Protein AF-A0A836Q0K9-F1 (afdb_monomer)

Sequence (262 aa):
MNKAIFLFTMKRYFHWVNLAVGTILLLFCSITCGMLQTVDTPLTKEAARSFLFGPLIPIMVSYLVISPQVANSQRRKDGEYLSLIFSRPIERWSYVVTKWLTGSTFVLLVMTLQVALSYGISCIVGAFFSVQPGNVLDGYAIIDGILNTLGFTALVVFISSMPQRYAAIVVLLYAYIIFLLSFTVGTASYLDSLSIEQVSKNMTAIAQLLFSIFCVGFDSYHVVNSSNLPVANVLIYMSNVVLYLTLATLVMSYREFFYAND

Nearest PDB structures (foldseek):
  7osi-assembly1_D  TM=5.675E-01  e=9.340E-03  Stutzerimonas stutzeri ATCC 14405 = CCUG 16156
  7znq-assembly1_y  TM=5.864E-01  e=3.692E-02  Stutzerimonas stutzeri ATCC 14405 = CCUG 16156
  7o17-assembly1_E  TM=5.375E-01  e=2.958E-02  Stutzerimonas stutzeri ATCC 14405 = CCUG 16156

Foldseek 3Di:
DDPVLLVVLVVLCPDPVNVVVLVVVLVVLLLQLLVLQQDPDPVSLVVSLCSLQNQPQLQVQLCSRLAPVVVCPPPPCVCVVVVVPVVDPDQLLNSLVSSLVSSLVVSLVSSVVSVVSSNVSNVVVCVVVVTDGHPSDDPQSNVQNNQQNSQSSLLSSLLNLDDPVVSVVLVVVVVVLVVLVVVLVVPCVPDPDPVVVVVSVVSVVVSVVSCLQRPLGDRVVCQVPDPDRPVVNVCSNVVNSVVSSVSSSVSNVVVVVVVVVD

Mean predicted aligned error: 10.17 Å

Solvent-accessible surface area (backbone atoms only — not comparable to full-atom values): 13895 Å² total; per-residue (Å²): 125,55,67,67,61,50,53,53,54,51,58,56,50,67,34,67,68,54,41,50,54,49,49,53,51,43,50,54,53,17,51,54,33,9,56,29,28,45,43,97,44,74,67,35,40,51,50,28,40,44,61,70,42,33,70,65,51,41,38,54,50,26,41,69,66,61,30,63,64,86,82,41,86,54,93,70,56,63,57,65,56,48,48,64,51,67,75,42,100,62,60,57,60,53,51,50,53,38,52,33,52,54,41,27,55,52,39,50,51,51,47,54,52,32,52,53,48,12,53,52,45,9,49,55,53,11,65,76,70,76,37,76,54,56,88,67,83,46,76,45,50,54,51,19,35,52,48,23,29,52,24,36,21,22,49,42,48,23,43,51,44,42,62,68,74,60,25,51,50,53,51,51,55,49,54,50,47,55,51,51,49,61,50,46,68,66,46,63,80,75,51,94,46,74,70,54,47,53,50,43,52,51,51,47,50,52,43,49,55,55,32,67,76,74,49,39,78,52,61,48,57,62,46,71,70,39,97,58,73,54,58,67,60,56,50,49,42,55,48,49,38,52,48,25,50,50,50,24,27,51,43,46,57,52,52,49,59,55,67,74,75,112

pLDDT: mean 72.61, std 13.96, range [31.36, 92.44]

Secondary structure (DSSP, 8-state):
--HHHHHHHHHHHT-HHHHHHHHHHHHHHHHHHHHHHHS--HHHHHHHHHHHHSSHHHHHHHHHHH-TTTT---TTSHHHHHHHHHTTT--HHHHHHHHHHHHHHHHHHHHHHHHHHHHHHHHHHHHHHT-PPP----HHHHHHHHHHHHHHHHHHHHHHHS-HHHHHHHHHHHHHHHHHHHHHHHHHTS---HHHHHHHHHHHHHHHHHHHHH-----HHHHHHSSS--HHHHHHHHHHHHHHHHHHHHHHHHHHHHHT--

Radius of gyration: 20.28 Å; Cα contacts (8 Å, |Δi|>4): 256; chains: 1; bounding box: 59×46×62 Å

Structure (mmCIF, N/CA/C/O backbone):
data_AF-A0A836Q0K9-F1
#
_entry.id   AF-A0A836Q0K9-F1
#
loop_
_atom_site.group_PDB
_atom_site.id
_atom_site.type_symbol
_atom_site.label_atom_id
_atom_site.label_alt_id
_atom_site.label_comp_id
_atom_site.label_asym_id
_atom_site.label_entity_id
_atom_site.label_seq_id
_atom_site.pdbx_PDB_ins_code
_atom_site.Cartn_x
_atom_site.Cartn_y
_atom_site.Cartn_z
_atom_site.occupancy
_atom_site.B_iso_or_equiv
_atom_site.auth_seq_id
_atom_site.auth_comp_id
_atom_site.auth_asym_id
_atom_site.auth_atom_id
_atom_site.pdbx_PDB_model_num
ATOM 1 N N . MET A 1 1 ? -21.795 -2.395 4.137 1.00 59.84 1 MET A N 1
ATOM 2 C CA . MET A 1 1 ? -20.999 -1.156 3.970 1.00 59.84 1 MET A CA 1
ATOM 3 C C . MET A 1 1 ? -21.818 0.038 4.444 1.00 59.84 1 MET A C 1
ATOM 5 O O . MET A 1 1 ? -22.938 0.215 3.973 1.00 59.84 1 MET A O 1
ATOM 9 N N . ASN A 1 2 ? -21.314 0.831 5.392 1.00 66.88 2 ASN A N 1
ATOM 10 C CA . ASN A 1 2 ? -22.056 1.971 5.940 1.00 66.88 2 ASN A CA 1
ATOM 11 C C . ASN A 1 2 ? -21.791 3.246 5.118 1.00 66.88 2 ASN A C 1
ATOM 13 O O . ASN A 1 2 ? -20.672 3.762 5.105 1.00 66.88 2 ASN A O 1
ATOM 17 N N . LYS A 1 3 ? -22.832 3.771 4.456 1.00 70.94 3 LYS A N 1
ATOM 18 C CA . LYS A 1 3 ? -22.738 4.950 3.574 1.00 70.94 3 LYS A CA 1
ATOM 19 C C . LYS A 1 3 ? -22.247 6.209 4.296 1.00 70.94 3 LYS A C 1
ATOM 21 O O . LYS A 1 3 ? -21.515 6.991 3.701 1.00 70.94 3 LYS A O 1
ATOM 26 N N . ALA A 1 4 ? -22.614 6.399 5.564 1.00 65.12 4 ALA A N 1
ATOM 27 C CA . ALA A 1 4 ? -22.219 7.583 6.326 1.00 65.12 4 ALA A CA 1
ATOM 28 C C . ALA A 1 4 ? -20.713 7.585 6.618 1.00 65.12 4 ALA A C 1
ATOM 30 O O . ALA A 1 4 ? -20.052 8.600 6.420 1.00 65.12 4 ALA A O 1
ATOM 31 N N . ILE A 1 5 ? -20.166 6.427 7.007 1.00 65.31 5 ILE A N 1
ATOM 32 C CA . ILE A 1 5 ? -18.723 6.260 7.221 1.00 65.31 5 ILE A CA 1
ATOM 33 C C . ILE A 1 5 ? -17.989 6.491 5.902 1.00 65.31 5 ILE A C 1
ATOM 35 O O . ILE A 1 5 ? -17.037 7.263 5.870 1.00 65.31 5 ILE A O 1
ATOM 39 N N . PHE A 1 6 ? -18.468 5.904 4.804 1.00 66.88 6 PHE A N 1
ATOM 40 C CA . PHE A 1 6 ? -17.868 6.084 3.483 1.00 66.88 6 PHE A CA 1
ATOM 41 C C . PHE A 1 6 ? -17.805 7.564 3.068 1.00 66.88 6 PHE A C 1
ATOM 43 O O . PHE A 1 6 ? -16.725 8.093 2.820 1.00 66.88 6 PHE A O 1
ATOM 50 N N . LEU A 1 7 ? -18.946 8.263 3.067 1.00 69.25 7 LEU A N 1
ATOM 51 C CA . LEU A 1 7 ? -19.033 9.670 2.659 1.00 69.25 7 LEU A CA 1
ATOM 52 C C . LEU A 1 7 ? -18.227 10.597 3.570 1.00 69.25 7 LEU A C 1
ATOM 54 O O . LEU A 1 7 ? -17.591 11.532 3.090 1.00 69.25 7 LEU A O 1
ATOM 58 N N . PHE A 1 8 ? -18.228 10.337 4.878 1.00 68.06 8 PHE A N 1
ATOM 59 C CA . PHE A 1 8 ? -17.440 11.117 5.823 1.00 68.06 8 PHE A CA 1
ATOM 60 C C . PHE A 1 8 ? -15.936 10.932 5.590 1.00 68.06 8 PHE A C 1
ATOM 62 O O . PHE A 1 8 ? -15.180 11.905 5.565 1.00 68.06 8 PHE A O 1
ATOM 69 N N . THR A 1 9 ? -15.514 9.686 5.364 1.00 65.12 9 THR A N 1
ATOM 70 C CA . THR A 1 9 ? -14.117 9.362 5.068 1.00 65.12 9 THR A CA 1
ATOM 71 C C . THR A 1 9 ? -13.696 10.027 3.750 1.00 65.12 9 THR A C 1
ATOM 73 O O . THR A 1 9 ? -12.677 10.709 3.725 1.00 65.12 9 THR A O 1
ATOM 76 N N . MET A 1 10 ? -14.545 9.991 2.715 1.00 68.38 10 MET A N 1
ATOM 77 C CA . MET A 1 10 ? -14.324 10.706 1.449 1.00 68.38 10 MET A CA 1
ATOM 78 C C . MET A 1 10 ? -14.236 12.228 1.623 1.00 68.38 10 MET A C 1
ATOM 80 O O . MET A 1 10 ? -13.298 12.843 1.124 1.00 68.38 10 MET A O 1
ATOM 84 N N . LYS A 1 11 ? -15.150 12.861 2.372 1.00 72.94 11 LYS A N 1
ATOM 85 C CA . LYS A 1 11 ? -15.113 14.315 2.630 1.00 72.94 11 LYS A CA 1
ATOM 86 C C . LYS A 1 11 ? -13.782 14.751 3.247 1.00 72.94 11 LYS A C 1
ATOM 88 O O . LYS A 1 11 ? -13.269 15.818 2.922 1.00 72.94 11 LYS A O 1
ATOM 93 N N . ARG A 1 12 ? -13.210 13.920 4.119 1.00 66.31 12 ARG A N 1
ATOM 94 C CA . ARG A 1 12 ? -11.901 14.167 4.729 1.00 66.31 12 ARG A CA 1
ATOM 95 C C . ARG A 1 12 ? -10.754 14.075 3.722 1.00 66.31 12 ARG A C 1
ATOM 97 O O . ARG A 1 12 ? -9.786 14.825 3.847 1.00 66.31 12 ARG A O 1
ATOM 104 N N . TYR A 1 13 ? -10.851 13.180 2.741 1.00 67.44 13 TYR A N 1
ATOM 105 C CA . TYR A 1 13 ? -9.845 13.059 1.682 1.00 67.44 13 TYR A CA 1
ATOM 106 C C . TYR A 1 13 ? -9.727 14.353 0.882 1.00 67.44 13 TYR A C 1
ATOM 108 O O . TYR A 1 13 ? -8.624 14.773 0.554 1.00 67.44 13 TYR A O 1
ATOM 116 N N . PHE A 1 14 ? -10.851 15.040 0.675 1.00 71.62 14 PHE A N 1
ATOM 117 C CA . PHE A 1 14 ? -10.903 16.325 -0.019 1.00 71.62 14 PHE A CA 1
ATOM 118 C C . PHE A 1 14 ? -10.553 17.537 0.861 1.00 71.62 14 PHE A C 1
ATOM 120 O O . PHE A 1 14 ? -10.777 18.680 0.460 1.00 71.62 14 PHE A O 1
ATOM 127 N N . HIS A 1 15 ? -9.989 17.339 2.058 1.00 77.50 15 HIS A N 1
ATOM 128 C CA . HIS A 1 15 ? -9.456 18.464 2.821 1.00 77.50 15 HIS A CA 1
ATOM 129 C C . HIS A 1 15 ? -8.233 19.045 2.100 1.00 77.50 15 HIS A C 1
ATOM 131 O O . HIS A 1 15 ? -7.287 18.326 1.790 1.00 77.50 15 HIS A O 1
ATOM 137 N N . TRP A 1 16 ? -8.225 20.366 1.895 1.00 71.19 16 TRP A N 1
ATOM 138 C CA . TRP A 1 16 ? -7.205 21.073 1.112 1.00 71.19 16 TRP A CA 1
ATOM 139 C C . TRP A 1 16 ? -5.744 20.752 1.484 1.00 71.19 16 TRP A C 1
ATOM 141 O O . TRP A 1 16 ? -4.928 20.637 0.582 1.00 71.19 16 TRP A O 1
ATOM 151 N N . VAL A 1 17 ? -5.404 20.548 2.767 1.00 74.44 17 VAL A N 1
ATOM 152 C CA . VAL A 1 17 ? -4.036 20.175 3.186 1.00 74.44 17 VAL A CA 1
ATOM 153 C C . VAL A 1 17 ? -3.662 18.786 2.673 1.00 74.44 17 VAL A C 1
ATOM 155 O O . VAL A 1 17 ? -2.592 18.605 2.103 1.00 74.44 17 VAL A O 1
ATOM 158 N N . ASN A 1 18 ? -4.558 17.810 2.837 1.00 71.62 18 ASN A N 1
ATOM 159 C CA . ASN A 1 18 ? -4.337 16.442 2.370 1.00 71.62 18 ASN A CA 1
ATOM 160 C C . ASN A 1 18 ? -4.274 16.389 0.842 1.00 71.62 18 ASN A C 1
ATOM 162 O O . ASN A 1 18 ? -3.434 15.684 0.292 1.00 71.62 18 ASN A O 1
ATOM 166 N N . LEU A 1 19 ? -5.119 17.173 0.164 1.00 76.31 19 LEU A N 1
ATOM 167 C CA . LEU A 1 19 ? -5.060 17.337 -1.285 1.00 76.31 19 LEU A CA 1
ATOM 168 C C . LEU A 1 19 ? -3.738 17.980 -1.718 1.00 76.31 19 LEU A C 1
ATOM 170 O O . LEU A 1 19 ? -3.092 17.465 -2.621 1.00 76.31 19 LEU A O 1
ATOM 174 N N . ALA A 1 20 ? -3.285 19.051 -1.065 1.00 78.44 20 ALA A N 1
ATOM 175 C CA . ALA A 1 20 ? -2.024 19.711 -1.397 1.00 78.44 20 ALA A CA 1
ATOM 176 C C . ALA A 1 20 ? -0.825 18.767 -1.206 1.00 78.44 20 ALA A C 1
ATOM 178 O O . ALA A 1 20 ? -0.046 18.566 -2.132 1.00 78.44 20 ALA A O 1
ATOM 179 N N . VAL A 1 21 ? -0.712 18.110 -0.049 1.00 78.06 21 VAL A N 1
ATOM 180 C CA . VAL A 1 21 ? 0.374 17.150 0.219 1.00 78.06 21 VAL A CA 1
ATOM 181 C C . VAL A 1 21 ? 0.299 15.952 -0.731 1.00 78.06 21 VAL A C 1
ATOM 183 O O . VAL A 1 21 ? 1.312 15.564 -1.310 1.00 78.06 21 VAL A O 1
ATOM 186 N N . GLY A 1 22 ? -0.898 15.398 -0.938 1.00 77.88 22 GLY A N 1
ATOM 187 C CA . GLY A 1 22 ? -1.123 14.278 -1.848 1.00 77.88 22 GLY A CA 1
ATOM 188 C C . GLY A 1 22 ? -0.779 14.618 -3.298 1.00 77.88 22 GLY A C 1
ATOM 189 O O . GLY A 1 22 ? -0.109 13.832 -3.956 1.00 77.88 22 GLY A O 1
ATOM 190 N N . THR A 1 23 ? -1.171 15.798 -3.786 1.00 81.81 23 THR A N 1
ATOM 191 C CA . THR A 1 23 ? -0.849 16.261 -5.148 1.00 81.81 23 THR A CA 1
ATOM 192 C C . THR A 1 23 ? 0.639 16.530 -5.334 1.00 81.81 23 THR A C 1
ATOM 194 O O . THR A 1 23 ? 1.183 16.118 -6.353 1.00 81.81 23 THR A O 1
ATOM 197 N N . ILE A 1 24 ? 1.322 17.145 -4.362 1.00 84.31 24 ILE A N 1
ATOM 198 C CA . ILE A 1 24 ? 2.779 17.354 -4.420 1.00 84.31 24 ILE A CA 1
ATOM 199 C C . ILE A 1 24 ? 3.501 16.009 -4.509 1.00 84.31 24 ILE A C 1
ATOM 201 O O . ILE A 1 24 ? 4.361 15.831 -5.368 1.00 84.31 24 ILE A O 1
ATOM 205 N N . LEU A 1 25 ? 3.125 15.052 -3.657 1.00 81.50 25 LEU A N 1
ATOM 206 C CA . LEU A 1 25 ? 3.717 13.716 -3.642 1.00 81.50 25 LEU A CA 1
ATOM 207 C C . LEU A 1 25 ? 3.459 12.978 -4.961 1.00 81.50 25 LEU A C 1
ATOM 209 O O . LEU A 1 25 ? 4.383 12.428 -5.554 1.00 81.50 25 LEU A O 1
ATOM 213 N N . LEU A 1 26 ? 2.223 13.033 -5.458 1.00 84.56 26 LEU A N 1
ATOM 214 C CA . LEU A 1 26 ? 1.816 12.425 -6.722 1.00 84.56 26 LEU A CA 1
ATOM 215 C C . LEU A 1 26 ? 2.572 13.028 -7.912 1.00 84.56 26 LEU A C 1
ATOM 217 O O . LEU A 1 26 ? 3.076 12.278 -8.746 1.00 84.56 26 LEU A O 1
ATOM 221 N N . LEU A 1 27 ? 2.707 14.355 -7.981 1.00 86.38 27 LEU A N 1
ATOM 222 C CA . LEU A 1 27 ? 3.459 15.036 -9.038 1.00 86.38 27 LEU A CA 1
ATOM 223 C C . LEU A 1 27 ? 4.948 14.702 -8.969 1.00 86.38 27 LEU A C 1
ATOM 225 O O . LEU A 1 27 ? 5.527 14.334 -9.989 1.00 86.38 27 LEU A O 1
ATOM 229 N N . PHE A 1 28 ? 5.554 14.771 -7.781 1.00 85.94 28 PHE A N 1
ATOM 230 C CA . PHE A 1 28 ? 6.962 14.434 -7.587 1.00 85.94 28 PHE A CA 1
ATOM 231 C C . PHE A 1 28 ? 7.256 12.999 -8.041 1.00 85.94 28 PHE A C 1
ATOM 233 O O . PHE A 1 28 ? 8.140 12.791 -8.869 1.00 85.94 28 PHE A O 1
ATOM 240 N N . CYS A 1 29 ? 6.464 12.025 -7.583 1.00 82.56 29 CYS A N 1
ATOM 241 C CA . CYS A 1 29 ? 6.611 10.625 -7.979 1.00 82.56 29 CYS A CA 1
ATOM 242 C C . CYS A 1 29 ? 6.322 10.390 -9.471 1.00 82.56 29 CYS A C 1
ATOM 244 O O . CYS A 1 29 ? 6.986 9.568 -10.097 1.00 82.56 29 CYS A O 1
ATOM 246 N N . SER A 1 30 ? 5.355 11.099 -10.063 1.00 86.25 30 SER A N 1
ATOM 247 C CA . SER A 1 30 ? 5.048 10.973 -11.497 1.00 86.25 30 SER A CA 1
ATOM 248 C C . SER A 1 30 ? 6.185 11.503 -12.368 1.00 86.25 30 SER A C 1
ATOM 250 O O . SER A 1 30 ? 6.528 10.871 -13.363 1.00 86.25 30 SER A O 1
ATOM 252 N N . ILE A 1 31 ? 6.789 12.635 -11.985 1.00 86.44 31 ILE A N 1
ATOM 253 C CA . ILE A 1 31 ? 7.926 13.230 -12.697 1.00 86.44 31 ILE A CA 1
ATOM 254 C C . ILE A 1 31 ? 9.139 12.308 -12.613 1.00 86.44 31 ILE A C 1
ATOM 256 O O . ILE A 1 31 ? 9.729 11.999 -13.645 1.00 86.44 31 ILE A O 1
ATOM 260 N N . THR A 1 32 ? 9.496 11.821 -11.421 1.00 85.00 32 THR A N 1
ATOM 261 C CA . THR A 1 32 ? 10.648 10.920 -11.271 1.00 85.00 32 THR A CA 1
ATOM 262 C C . THR A 1 32 ? 10.453 9.620 -12.049 1.00 85.00 32 THR A C 1
ATOM 264 O O . THR A 1 32 ? 11.356 9.218 -12.779 1.00 85.00 32 THR A O 1
ATOM 267 N N . CYS A 1 33 ? 9.268 9.002 -11.982 1.00 83.12 33 CYS A N 1
ATOM 268 C CA . CYS A 1 33 ? 8.961 7.795 -12.756 1.00 83.12 33 CYS A CA 1
ATOM 269 C C . CYS A 1 33 ? 8.975 8.057 -14.265 1.00 83.12 33 CYS A C 1
ATOM 271 O O . CYS A 1 33 ? 9.572 7.280 -15.004 1.00 83.12 33 CYS A O 1
ATOM 273 N N . GLY A 1 34 ? 8.353 9.149 -14.720 1.00 83.00 34 GLY A N 1
ATOM 274 C CA . GLY A 1 34 ? 8.314 9.513 -16.136 1.00 83.00 34 GLY A CA 1
ATOM 275 C C . GLY A 1 34 ? 9.712 9.741 -16.709 1.00 83.00 34 GLY A C 1
ATOM 276 O O . GLY A 1 34 ? 10.004 9.264 -17.800 1.00 83.00 34 GLY A O 1
ATOM 277 N N . MET A 1 35 ? 10.608 10.373 -15.943 1.00 84.00 35 MET A N 1
ATOM 278 C CA . MET A 1 35 ? 12.016 10.533 -16.327 1.00 84.00 35 MET A CA 1
ATOM 279 C C . MET A 1 35 ? 12.752 9.187 -16.367 1.00 84.00 35 MET A C 1
ATOM 281 O O . MET A 1 35 ? 13.431 8.891 -17.348 1.00 84.00 35 MET A O 1
ATOM 285 N N . LEU A 1 36 ? 12.580 8.325 -15.360 1.00 82.81 36 LEU A N 1
ATOM 286 C CA . LEU A 1 36 ? 13.202 6.992 -15.345 1.00 82.81 36 LEU A CA 1
ATOM 287 C C . LEU A 1 36 ? 12.748 6.111 -16.521 1.00 82.81 36 LEU A C 1
ATOM 289 O O . LEU A 1 36 ? 13.562 5.379 -17.078 1.00 82.81 36 LEU A O 1
ATOM 293 N N . GLN A 1 37 ? 11.483 6.217 -16.940 1.00 81.50 37 GLN A N 1
ATOM 294 C CA . GLN A 1 37 ? 10.930 5.489 -18.092 1.00 81.50 37 GLN A CA 1
ATOM 295 C C . GLN A 1 37 ? 11.537 5.902 -19.438 1.00 81.50 37 GLN A C 1
ATOM 297 O O . GLN A 1 37 ? 11.483 5.126 -20.392 1.00 81.50 37 GLN A O 1
ATOM 302 N N . THR A 1 38 ? 12.102 7.109 -19.527 1.00 81.19 38 THR A N 1
ATOM 303 C CA . THR A 1 38 ? 12.764 7.591 -20.753 1.00 81.19 38 THR A CA 1
ATOM 304 C C . THR A 1 38 ? 14.196 7.098 -20.895 1.00 81.19 38 THR A C 1
ATOM 306 O O . THR A 1 38 ? 14.774 7.203 -21.972 1.00 81.19 38 THR A O 1
ATOM 309 N N . VAL A 1 39 ? 14.775 6.536 -19.832 1.00 79.38 39 VAL A N 1
ATOM 310 C CA . VAL A 1 39 ? 16.103 5.929 -19.881 1.00 79.38 39 VAL A CA 1
ATOM 311 C C . VAL A 1 39 ? 15.939 4.451 -20.221 1.00 79.38 39 VAL A C 1
ATOM 313 O O . VAL A 1 39 ? 15.351 3.694 -19.447 1.00 79.38 39 VAL A O 1
ATOM 316 N N . ASP A 1 40 ? 16.470 4.027 -21.367 1.00 69.94 40 ASP A N 1
ATOM 317 C CA . ASP A 1 40 ? 16.326 2.656 -21.874 1.00 69.94 40 ASP A CA 1
ATOM 318 C C . ASP A 1 40 ? 17.329 1.681 -21.237 1.00 69.94 40 ASP A C 1
ATOM 320 O O . ASP A 1 40 ? 18.085 0.984 -21.909 1.00 69.94 40 ASP A O 1
ATOM 324 N N . THR A 1 41 ? 17.370 1.646 -19.904 1.00 76.19 41 THR A N 1
ATOM 325 C CA . THR A 1 41 ? 18.134 0.631 -19.173 1.00 76.19 41 THR A CA 1
ATOM 326 C C . THR A 1 41 ? 17.188 -0.279 -18.393 1.00 76.19 41 THR A C 1
ATOM 328 O O . THR A 1 41 ? 16.161 0.179 -17.887 1.00 76.19 41 THR A O 1
ATOM 331 N N . PRO A 1 42 ? 17.500 -1.580 -18.266 1.00 70.25 42 PRO A N 1
ATOM 332 C CA . PRO A 1 42 ? 16.665 -2.503 -17.498 1.00 70.25 42 PRO A CA 1
ATOM 333 C C . PRO A 1 42 ? 16.534 -2.060 -16.032 1.00 70.25 42 PRO A C 1
ATOM 335 O O . PRO A 1 42 ? 15.439 -2.098 -15.477 1.00 70.25 42 PRO A O 1
ATOM 338 N N . LEU A 1 43 ? 17.615 -1.525 -15.451 1.00 70.69 43 LEU A N 1
ATOM 339 C CA . LEU A 1 43 ? 17.643 -1.014 -14.080 1.00 70.69 43 LEU A CA 1
ATOM 340 C C . LEU A 1 43 ? 16.665 0.152 -13.867 1.00 70.69 43 LEU A C 1
ATOM 342 O O . LEU A 1 43 ? 15.948 0.188 -12.870 1.00 70.69 43 LEU A O 1
ATOM 346 N N . THR A 1 44 ? 16.605 1.108 -14.799 1.00 73.12 44 THR A N 1
ATOM 347 C CA . THR A 1 44 ? 15.697 2.262 -14.683 1.00 73.12 44 THR A CA 1
ATOM 348 C C . THR A 1 44 ? 14.236 1.870 -14.871 1.00 73.12 44 THR A C 1
ATOM 350 O O . THR A 1 44 ? 13.373 2.433 -14.197 1.00 73.12 44 THR A O 1
ATOM 353 N N . LYS A 1 45 ? 13.948 0.867 -15.710 1.00 70.56 45 LYS A N 1
ATOM 354 C CA . LYS A 1 45 ? 12.596 0.306 -15.875 1.00 70.56 45 LYS A CA 1
ATOM 355 C C . LYS A 1 45 ? 12.121 -0.412 -14.614 1.00 70.56 45 LYS A C 1
ATOM 357 O O . LYS A 1 45 ? 10.989 -0.204 -14.181 1.00 70.56 45 LYS A O 1
ATOM 362 N N . GLU A 1 46 ? 12.987 -1.206 -13.994 1.00 70.81 46 GLU A N 1
ATOM 363 C CA . GLU A 1 46 ? 12.676 -1.912 -12.750 1.00 70.81 46 GLU A CA 1
ATOM 364 C C . GLU A 1 46 ? 12.521 -0.939 -11.572 1.00 70.81 46 GLU A C 1
ATOM 366 O O . GLU A 1 46 ? 11.560 -1.035 -10.805 1.00 70.81 46 GLU A O 1
ATOM 371 N N . ALA A 1 47 ? 13.375 0.088 -11.497 1.00 72.44 47 ALA A N 1
ATOM 372 C CA . ALA A 1 47 ? 13.223 1.181 -10.543 1.00 72.44 47 ALA A CA 1
ATOM 373 C C . ALA A 1 47 ? 11.894 1.929 -10.745 1.00 72.44 47 ALA A C 1
ATOM 375 O O . ALA A 1 47 ? 11.159 2.133 -9.780 1.00 72.44 47 ALA A O 1
ATOM 376 N N . ALA A 1 48 ? 11.536 2.284 -11.985 1.00 75.50 48 ALA A N 1
ATOM 377 C CA . ALA A 1 48 ? 10.260 2.927 -12.295 1.00 75.50 48 ALA A CA 1
ATOM 378 C C . ALA A 1 48 ? 9.061 2.044 -11.905 1.00 75.50 48 ALA A C 1
ATOM 380 O O . ALA A 1 48 ? 8.105 2.540 -11.310 1.00 75.50 48 ALA A O 1
ATOM 381 N N . ARG A 1 49 ? 9.124 0.731 -12.166 1.00 76.06 49 ARG A N 1
ATOM 382 C CA . ARG A 1 49 ? 8.092 -0.231 -11.747 1.00 76.06 49 ARG A CA 1
ATOM 383 C C . ARG A 1 49 ? 7.971 -0.299 -10.224 1.00 76.06 49 ARG A C 1
ATOM 385 O O . ARG A 1 49 ? 6.860 -0.245 -9.704 1.00 76.06 49 ARG A O 1
ATOM 392 N N . SER A 1 50 ? 9.092 -0.358 -9.508 1.00 74.50 50 SER A N 1
ATOM 393 C CA . SER A 1 50 ? 9.117 -0.369 -8.041 1.00 74.50 50 SER A CA 1
ATOM 394 C C . SER A 1 50 ? 8.586 0.939 -7.441 1.00 74.50 50 SER A C 1
ATOM 396 O O . SER A 1 50 ? 7.879 0.915 -6.437 1.00 74.50 50 SER A O 1
ATOM 398 N N . PHE A 1 51 ? 8.858 2.092 -8.056 1.00 75.12 51 PHE A N 1
ATOM 399 C CA . PHE A 1 51 ? 8.278 3.358 -7.607 1.00 75.12 51 PHE A CA 1
ATOM 400 C C . PHE A 1 51 ? 6.770 3.439 -7.873 1.00 75.12 51 PHE A C 1
ATOM 402 O O . PHE A 1 51 ? 6.047 3.938 -7.017 1.00 75.12 51 PHE A O 1
ATOM 409 N N . LEU A 1 52 ? 6.288 2.941 -9.016 1.00 76.06 52 LEU A N 1
ATOM 410 C CA . LEU A 1 52 ? 4.866 2.973 -9.375 1.00 76.06 52 LEU A CA 1
ATOM 411 C C . LEU A 1 52 ? 4.016 1.967 -8.589 1.00 76.06 52 LEU A C 1
ATOM 413 O O . LEU A 1 52 ? 2.918 2.313 -8.164 1.00 76.06 52 LEU A O 1
ATOM 417 N N . PHE A 1 53 ? 4.506 0.739 -8.408 1.00 75.50 53 PHE A N 1
ATOM 418 C CA . PHE A 1 53 ? 3.721 -0.395 -7.894 1.00 75.50 53 PHE A CA 1
ATOM 419 C C . PHE A 1 53 ? 4.262 -0.996 -6.589 1.00 75.50 53 PHE A C 1
ATOM 421 O O . PHE A 1 53 ? 3.659 -1.922 -6.039 1.00 75.50 53 PHE A O 1
ATOM 4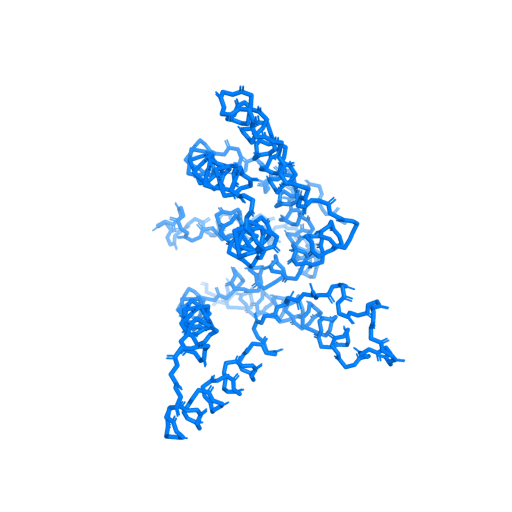28 N N . GLY A 1 54 ? 5.391 -0.492 -6.090 1.00 71.62 54 GLY A N 1
ATOM 429 C CA . GLY A 1 54 ? 5.993 -0.934 -4.836 1.00 71.62 54 GLY A CA 1
ATOM 430 C C . GLY A 1 54 ? 5.300 -0.369 -3.589 1.00 71.62 54 GLY A C 1
ATOM 431 O O . GLY A 1 54 ? 4.305 0.347 -3.682 1.00 71.62 54 GLY A O 1
ATOM 432 N N . PRO A 1 55 ? 5.827 -0.673 -2.390 1.00 71.69 55 PRO A N 1
ATOM 433 C CA . PRO A 1 55 ? 5.163 -0.401 -1.110 1.00 71.69 55 PRO A CA 1
ATOM 434 C C . PRO A 1 55 ? 5.048 1.083 -0.755 1.00 71.69 55 PRO A C 1
ATOM 436 O O . PRO A 1 55 ? 4.135 1.482 -0.034 1.00 71.69 55 PRO A O 1
ATOM 439 N N . LEU A 1 56 ? 5.970 1.915 -1.241 1.00 74.00 56 LEU A N 1
ATOM 440 C CA . LEU A 1 56 ? 6.139 3.282 -0.751 1.00 74.00 56 LEU A CA 1
ATOM 441 C C . LEU A 1 56 ? 4.894 4.144 -0.981 1.00 74.00 56 LEU A C 1
ATOM 443 O O . LEU A 1 56 ? 4.395 4.778 -0.051 1.00 74.00 56 LEU A O 1
ATOM 447 N N . ILE A 1 57 ? 4.371 4.147 -2.205 1.00 75.12 57 ILE A N 1
ATOM 448 C CA . ILE A 1 57 ? 3.258 5.019 -2.589 1.00 75.12 57 ILE A CA 1
ATOM 449 C C . ILE A 1 57 ? 1.934 4.560 -1.985 1.00 75.12 57 ILE A C 1
ATOM 451 O O . ILE A 1 57 ? 1.292 5.386 -1.327 1.00 75.12 57 ILE A O 1
ATOM 455 N N . PRO A 1 58 ? 1.527 3.279 -2.114 1.00 77.25 58 PRO A N 1
ATOM 456 C CA . PRO A 1 58 ? 0.321 2.788 -1.472 1.00 77.25 58 PRO A CA 1
ATOM 457 C C . PRO A 1 58 ? 0.300 3.108 0.016 1.00 77.25 58 PRO A C 1
ATOM 459 O O . PRO A 1 58 ? -0.734 3.524 0.527 1.00 77.25 58 PRO A O 1
ATOM 462 N N . ILE A 1 59 ? 1.435 2.993 0.709 1.00 77.88 59 ILE A N 1
ATOM 463 C CA . ILE A 1 59 ? 1.526 3.247 2.148 1.00 77.88 59 ILE A CA 1
ATOM 464 C C . ILE A 1 59 ? 1.499 4.732 2.468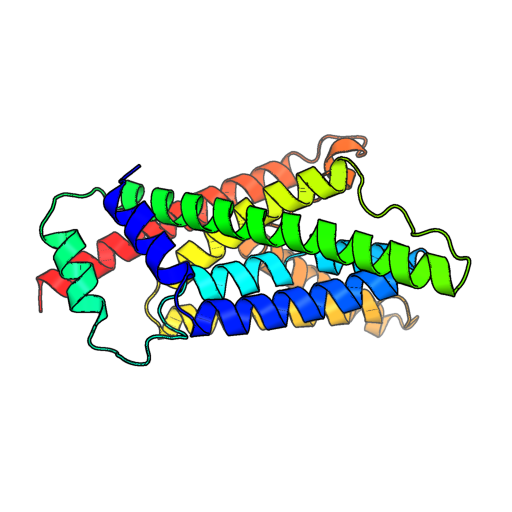 1.00 77.88 59 ILE A C 1
ATOM 466 O O . ILE A 1 59 ? 0.740 5.119 3.349 1.00 77.88 59 ILE A O 1
ATOM 470 N N . MET A 1 60 ? 2.272 5.573 1.777 1.00 76.69 60 MET A N 1
ATOM 471 C CA . MET A 1 60 ? 2.257 7.019 2.025 1.00 76.69 60 MET A CA 1
ATOM 472 C C . MET A 1 60 ? 0.869 7.610 1.774 1.00 76.69 60 MET A C 1
ATOM 474 O O . MET A 1 60 ? 0.345 8.337 2.621 1.00 76.69 60 MET A O 1
ATOM 478 N N . VAL A 1 61 ? 0.236 7.235 0.660 1.00 78.00 61 VAL A N 1
ATOM 479 C CA . VAL A 1 61 ? -1.125 7.665 0.329 1.00 78.00 61 VAL A CA 1
ATOM 480 C C . VAL A 1 61 ? -2.116 7.091 1.340 1.00 78.00 61 VAL A C 1
ATOM 482 O O . VAL A 1 61 ? -2.888 7.849 1.921 1.00 78.00 61 VAL A O 1
ATOM 485 N N . SER A 1 62 ? -2.054 5.789 1.641 1.00 78.12 62 SER A N 1
ATOM 486 C CA . SER A 1 62 ? -2.902 5.177 2.675 1.00 78.12 62 SER A CA 1
ATOM 487 C C . SER A 1 62 ? -2.739 5.871 4.021 1.00 78.12 62 SER A C 1
ATOM 489 O O . SER A 1 62 ? -3.724 6.098 4.712 1.00 78.12 62 SER A O 1
ATOM 491 N N . TYR A 1 63 ? -1.521 6.229 4.418 1.00 76.69 63 TYR A N 1
ATOM 492 C CA . TYR A 1 63 ? -1.246 6.845 5.708 1.00 76.69 63 TYR A CA 1
ATOM 493 C C . TYR A 1 63 ? -1.824 8.261 5.786 1.00 76.69 63 TYR A C 1
ATOM 495 O O . TYR A 1 63 ? -2.511 8.566 6.757 1.00 76.69 63 TYR A O 1
ATOM 503 N N . LEU A 1 64 ? -1.661 9.083 4.744 1.00 73.06 64 LEU A N 1
ATOM 504 C CA . LEU A 1 64 ? -2.284 10.415 4.647 1.00 73.06 64 LEU A CA 1
ATOM 505 C C . LEU A 1 64 ? -3.821 10.362 4.720 1.00 73.06 64 LEU A C 1
ATOM 507 O O . LEU A 1 64 ? -4.467 11.266 5.248 1.00 73.06 64 LEU A O 1
ATOM 511 N N . VAL A 1 65 ? -4.404 9.295 4.181 1.00 69.62 65 VAL A N 1
ATOM 512 C CA . VAL A 1 65 ? -5.845 9.137 3.953 1.00 69.62 65 VAL A CA 1
ATOM 513 C C . VAL A 1 65 ? -6.537 8.480 5.153 1.00 69.62 65 VAL A C 1
ATOM 515 O O . VAL A 1 65 ? -7.592 8.925 5.609 1.00 69.62 65 VAL A O 1
ATOM 518 N N . ILE A 1 66 ? -5.945 7.413 5.687 1.00 73.69 66 ILE A N 1
ATOM 519 C CA . ILE A 1 66 ? -6.530 6.523 6.698 1.00 73.69 66 ILE A CA 1
ATOM 520 C C . ILE A 1 66 ? -6.103 6.929 8.112 1.00 73.69 66 ILE A C 1
ATOM 522 O O . ILE A 1 66 ? -6.901 6.750 9.042 1.00 73.69 66 ILE A O 1
ATOM 526 N N . SER A 1 67 ? -4.883 7.459 8.299 1.00 65.81 67 SER A N 1
ATOM 527 C CA . SER A 1 67 ? -4.381 7.878 9.613 1.00 65.81 67 SER A CA 1
ATOM 528 C C . SER A 1 67 ? -4.898 9.270 9.961 1.00 65.81 67 SER A C 1
ATOM 530 O O . SER A 1 67 ? -4.500 10.262 9.348 1.00 65.81 67 SER A O 1
ATOM 532 N N . PRO A 1 68 ? -5.743 9.408 10.998 1.00 51.34 68 PRO A N 1
ATOM 533 C CA . PRO A 1 68 ? -6.157 10.721 11.451 1.00 51.34 68 PRO A CA 1
ATOM 534 C C . PRO A 1 68 ? -5.009 11.523 12.060 1.00 51.34 68 PRO A C 1
ATOM 536 O O . PRO A 1 68 ? -5.106 12.739 12.158 1.00 51.34 68 PRO A O 1
ATOM 539 N N . GLN A 1 69 ? -3.961 10.837 12.516 1.00 47.47 69 GLN A N 1
ATOM 540 C CA . GLN A 1 69 ? -3.052 11.323 13.550 1.00 47.47 69 GLN A CA 1
ATOM 541 C C . GLN A 1 69 ? -2.012 12.324 13.031 1.00 47.47 69 GLN A C 1
ATOM 543 O O . GLN A 1 69 ? -1.486 13.100 13.818 1.00 47.47 69 GLN A O 1
ATOM 548 N N . VAL A 1 70 ? -1.748 12.359 11.720 1.00 34.62 70 VAL A N 1
ATOM 549 C CA . VAL A 1 70 ? -0.786 13.308 11.124 1.00 34.62 70 VAL A CA 1
ATOM 550 C C . VAL A 1 70 ? -1.383 14.711 10.994 1.00 34.62 70 VAL A C 1
ATOM 552 O O . VAL A 1 70 ? -0.688 15.698 11.201 1.00 34.62 70 VAL A O 1
ATOM 555 N N . ALA A 1 71 ? -2.687 14.807 10.721 1.00 31.36 71 ALA A N 1
ATOM 556 C CA . ALA A 1 71 ? -3.404 16.084 10.657 1.00 31.36 71 ALA A CA 1
ATOM 557 C C . ALA A 1 71 ? -4.112 16.445 11.977 1.00 31.36 71 ALA A C 1
ATOM 559 O O . ALA A 1 71 ? -4.536 17.584 12.157 1.00 31.36 71 ALA A O 1
ATOM 560 N N . ASN A 1 72 ? -4.263 15.490 12.901 1.00 36.28 72 ASN A N 1
ATOM 561 C CA . ASN A 1 72 ? -4.956 15.691 14.169 1.00 36.28 72 ASN A CA 1
ATOM 562 C C . ASN A 1 72 ? -3.944 15.739 15.322 1.00 36.28 72 ASN A C 1
ATOM 564 O O . ASN A 1 72 ? -3.817 14.814 16.120 1.00 36.28 72 ASN A O 1
ATOM 568 N N . SER A 1 73 ? -3.275 16.886 15.455 1.00 37.47 73 SER A N 1
ATOM 569 C CA . SER A 1 73 ? -2.627 17.310 16.706 1.00 37.47 73 SER A CA 1
ATOM 570 C C . SER A 1 73 ? -3.631 17.467 17.863 1.00 37.47 73 SER A C 1
ATOM 572 O O . SER A 1 73 ? -3.245 17.666 19.015 1.00 37.47 73 SER A O 1
ATOM 574 N N . GLN A 1 74 ? -4.934 17.349 17.592 1.00 39.59 74 GLN A N 1
ATOM 575 C CA . GLN A 1 74 ? -5.984 17.463 18.591 1.00 39.59 74 GLN A CA 1
ATOM 576 C C . GLN A 1 74 ? -6.314 16.100 19.205 1.00 39.59 74 GLN A C 1
ATOM 578 O O . GLN A 1 74 ? -7.285 15.445 18.833 1.00 39.59 74 GLN A O 1
ATOM 583 N N . ARG A 1 75 ? -5.566 15.748 20.259 1.00 43.16 75 ARG A N 1
ATOM 584 C CA . ARG A 1 75 ? -5.849 14.671 21.236 1.00 43.16 75 ARG A CA 1
ATOM 585 C C . ARG A 1 75 ? -7.271 14.677 21.847 1.00 43.16 75 ARG A C 1
ATOM 587 O O . ARG A 1 75 ? -7.559 13.838 22.689 1.00 43.16 75 ARG A O 1
ATOM 594 N N . ARG A 1 76 ? -8.156 15.607 21.464 1.00 40.22 76 ARG A N 1
ATOM 595 C CA . ARG A 1 76 ? -9.509 15.787 22.018 1.00 40.22 76 ARG A CA 1
ATOM 596 C C . ARG A 1 76 ? -10.664 15.631 21.021 1.00 40.22 76 ARG A C 1
ATOM 598 O O . ARG A 1 76 ? -11.795 15.528 21.472 1.00 40.22 76 ARG A O 1
ATOM 605 N N . LYS A 1 77 ? -10.427 15.574 19.702 1.00 42.75 77 LYS A N 1
ATOM 606 C CA . LYS A 1 77 ? -11.527 15.477 18.712 1.00 42.75 77 LYS A CA 1
ATOM 607 C C . LYS A 1 77 ? -11.876 14.066 18.249 1.00 42.75 77 LYS A C 1
ATOM 609 O O . LYS A 1 77 ? -12.923 13.885 17.643 1.00 42.75 77 LYS A O 1
ATOM 614 N N . ASP A 1 78 ? -11.075 13.055 18.582 1.00 43.06 78 ASP A N 1
ATOM 615 C CA . ASP A 1 78 ? -11.470 11.659 18.333 1.00 43.06 78 ASP A CA 1
ATOM 616 C C . ASP A 1 78 ? -12.749 11.285 19.110 1.00 43.06 78 ASP A C 1
ATOM 618 O O . ASP A 1 78 ? -13.512 10.448 18.637 1.00 43.06 78 ASP A O 1
ATOM 622 N N . GLY A 1 79 ? -13.042 11.967 20.228 1.00 46.78 79 GLY A N 1
ATOM 623 C CA . GLY A 1 79 ? -14.282 11.808 20.994 1.00 46.78 79 GLY A CA 1
ATOM 624 C C . GLY A 1 79 ? -15.554 12.209 20.236 1.00 46.78 79 GLY A C 1
ATOM 625 O O . GLY A 1 79 ? -16.568 11.542 20.393 1.00 46.78 79 GLY A O 1
ATOM 626 N N . GLU A 1 80 ? -15.510 13.218 19.354 1.00 40.19 80 GLU A N 1
ATOM 627 C CA . GLU A 1 80 ? -16.666 13.598 18.512 1.00 40.19 80 GLU A CA 1
ATOM 628 C C . GLU A 1 80 ? -16.963 12.550 17.424 1.00 40.19 80 GLU A C 1
ATOM 630 O O . GLU A 1 80 ? -18.103 12.384 16.996 1.00 40.19 80 GLU A O 1
ATOM 635 N N . TYR A 1 81 ? -15.943 11.810 16.979 1.00 48.94 81 TYR A N 1
ATOM 636 C CA . TYR A 1 81 ? -16.079 10.775 15.949 1.00 48.94 81 TYR A CA 1
ATOM 637 C C . TYR A 1 81 ? -16.413 9.405 16.531 1.00 48.94 81 TYR A C 1
ATOM 639 O O . TYR A 1 81 ? -17.204 8.662 15.951 1.00 48.94 81 TYR A O 1
ATOM 647 N N . LEU A 1 82 ? -15.843 9.087 17.693 1.00 51.66 82 LEU A N 1
ATOM 648 C CA . LEU A 1 82 ? -16.218 7.928 18.490 1.00 51.66 82 LEU A CA 1
ATOM 649 C C . LEU A 1 82 ? -17.648 8.074 19.018 1.00 51.66 82 LEU A C 1
ATOM 651 O O . LEU A 1 82 ? -18.399 7.114 18.923 1.00 51.66 82 LEU A O 1
ATOM 655 N N . SER A 1 83 ? -18.095 9.261 19.443 1.00 49.62 83 SER A N 1
ATOM 656 C CA . SER A 1 83 ? -19.485 9.467 19.887 1.00 49.62 83 SER A CA 1
ATOM 657 C C . SER A 1 83 ? -20.518 9.283 18.762 1.00 49.62 83 SER A C 1
ATOM 659 O O . SER A 1 83 ? -21.589 8.723 18.992 1.00 49.62 83 SER A O 1
ATOM 661 N N . LEU A 1 84 ? -20.197 9.642 17.512 1.00 50.69 84 LEU A N 1
ATOM 662 C CA . LEU A 1 84 ? -21.022 9.325 16.331 1.00 50.69 84 LEU A CA 1
ATOM 663 C C . LEU A 1 84 ? -21.057 7.818 16.002 1.00 50.69 84 LEU A C 1
ATOM 665 O O . LEU A 1 84 ? -22.040 7.330 15.447 1.00 50.69 84 LEU A O 1
ATOM 669 N N . ILE A 1 85 ? -20.000 7.080 16.353 1.00 53.94 85 ILE A N 1
ATOM 670 C CA . ILE A 1 85 ? -19.897 5.620 16.200 1.00 53.94 85 ILE A CA 1
ATOM 671 C C . ILE A 1 85 ? -20.532 4.870 17.388 1.00 53.94 85 ILE A C 1
ATOM 673 O O . ILE A 1 85 ? -20.989 3.744 17.208 1.00 53.94 85 ILE A O 1
ATOM 677 N N . PHE A 1 86 ? -20.585 5.476 18.576 1.00 52.94 86 PHE A N 1
ATOM 678 C CA . PHE A 1 86 ? -21.207 4.926 19.788 1.00 52.94 86 PHE A CA 1
ATOM 679 C C . PHE A 1 86 ? -22.691 5.280 19.921 1.00 52.94 86 PHE A C 1
ATOM 681 O O . PHE A 1 86 ? -23.434 4.565 20.581 1.00 52.94 86 PHE A O 1
ATOM 688 N N . SER A 1 87 ? -23.159 6.336 19.253 1.00 56.28 87 SER A N 1
ATOM 689 C CA . SER A 1 87 ? -24.583 6.708 19.227 1.00 56.28 87 SER A CA 1
ATOM 690 C C . SER A 1 87 ? -25.437 5.828 18.308 1.00 56.28 87 SER A C 1
ATOM 692 O O . SER A 1 87 ? -26.663 5.927 18.331 1.00 56.28 87 SER A O 1
ATOM 694 N N . ARG A 1 88 ? -24.824 4.959 17.492 1.00 58.25 88 ARG A N 1
ATOM 695 C CA . ARG A 1 88 ? -25.527 3.971 16.660 1.00 58.25 88 ARG A CA 1
ATOM 696 C C . ARG A 1 88 ? -24.840 2.611 16.782 1.00 58.25 88 ARG A C 1
ATOM 698 O O . ARG A 1 88 ? -23.617 2.570 16.680 1.00 58.25 88 ARG A O 1
ATOM 705 N N . PRO A 1 89 ? -25.578 1.496 16.919 1.00 63.94 89 PRO A N 1
ATOM 706 C CA . PRO A 1 89 ? -24.984 0.163 16.959 1.00 63.94 89 PRO A CA 1
ATOM 707 C C . PRO A 1 89 ? -24.425 -0.195 15.573 1.00 63.94 89 PRO A C 1
ATOM 709 O O . PRO A 1 89 ? -25.121 -0.733 14.715 1.00 63.94 89 PRO A O 1
ATOM 712 N N . ILE A 1 90 ? -23.168 0.172 15.317 1.00 72.56 90 ILE A N 1
ATOM 713 C CA . ILE A 1 90 ? -22.426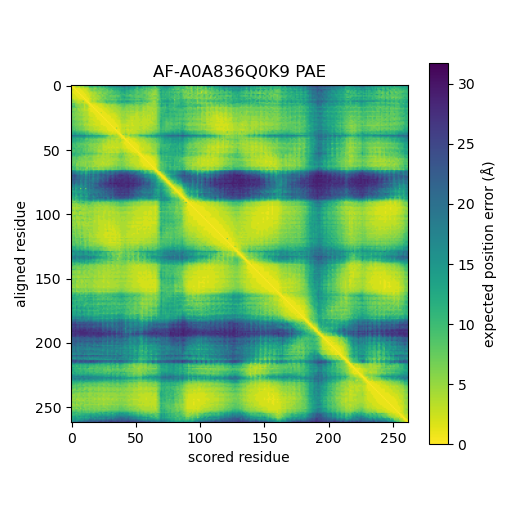 -0.220 14.117 1.00 72.56 90 ILE A CA 1
ATOM 714 C C . ILE A 1 90 ? -21.395 -1.261 14.530 1.00 72.56 90 ILE A C 1
ATOM 716 O O . ILE A 1 90 ? -20.487 -0.976 15.314 1.00 72.56 90 ILE A O 1
ATOM 720 N N . GLU A 1 91 ? -21.501 -2.451 13.949 1.00 80.38 91 GLU A N 1
ATOM 721 C CA . GLU A 1 91 ? -20.559 -3.538 14.189 1.00 80.38 91 GLU A CA 1
ATOM 722 C C . GLU A 1 91 ? -19.127 -3.127 13.798 1.00 80.38 91 GLU A C 1
ATOM 724 O O . GLU A 1 91 ? -18.885 -2.541 12.737 1.00 80.38 91 GLU A O 1
ATOM 729 N N . ARG A 1 92 ? -18.151 -3.428 14.662 1.00 78.56 92 ARG A N 1
ATOM 730 C CA . ARG A 1 92 ? -16.758 -2.959 14.523 1.00 78.56 92 ARG A CA 1
ATOM 731 C C . ARG A 1 92 ? -16.077 -3.486 13.267 1.00 78.56 92 ARG A C 1
ATOM 733 O O . ARG A 1 92 ? -15.379 -2.734 12.588 1.00 78.56 92 ARG A O 1
ATOM 740 N N . TRP A 1 93 ? -16.352 -4.736 12.908 1.00 85.19 93 TRP A N 1
ATOM 741 C CA . TRP A 1 93 ? -15.848 -5.321 11.669 1.00 85.19 93 TRP A CA 1
ATOM 742 C C . TRP A 1 93 ? -16.361 -4.543 10.443 1.00 85.19 93 TRP A C 1
ATOM 744 O O . TRP A 1 93 ? -15.599 -4.278 9.518 1.00 85.19 93 TRP A O 1
ATOM 754 N N . SER A 1 94 ? -17.616 -4.075 10.466 1.00 84.25 94 SER A N 1
ATOM 755 C CA . SER A 1 94 ? -18.216 -3.290 9.379 1.00 84.25 94 SER A CA 1
ATOM 756 C C . SER A 1 94 ? -17.537 -1.925 9.228 1.00 84.25 94 SER A C 1
ATOM 758 O O . SER A 1 94 ? -17.312 -1.466 8.105 1.00 84.25 94 SER A O 1
ATOM 760 N N . TYR A 1 95 ? -17.137 -1.297 10.341 1.00 81.69 95 TYR A N 1
ATOM 761 C CA . TYR A 1 95 ? -16.318 -0.081 10.326 1.00 81.69 95 TYR A CA 1
ATOM 762 C C . TYR A 1 95 ? -14.939 -0.334 9.699 1.00 81.69 95 TYR A C 1
ATOM 764 O O . TYR A 1 95 ? -14.560 0.366 8.757 1.00 81.69 95 TYR A O 1
ATOM 772 N N . VAL A 1 96 ? -14.211 -1.345 10.184 1.00 86.56 96 VAL A N 1
ATOM 773 C CA . VAL A 1 96 ? -12.849 -1.673 9.726 1.00 86.56 96 VAL A CA 1
ATOM 774 C C . VAL A 1 96 ? -12.840 -2.024 8.239 1.00 86.56 96 VAL A C 1
ATOM 776 O O . VAL A 1 96 ? -12.070 -1.438 7.479 1.00 86.56 96 VAL A O 1
ATOM 779 N N . VAL A 1 97 ? -13.746 -2.902 7.800 1.00 88.62 97 VAL A N 1
ATOM 780 C CA . VAL A 1 97 ? -13.872 -3.308 6.393 1.00 88.62 97 VAL A CA 1
ATOM 781 C C . VAL A 1 97 ? -14.263 -2.123 5.511 1.00 88.62 97 VAL A C 1
ATOM 783 O O . VAL A 1 97 ? -13.686 -1.945 4.442 1.00 88.62 97 VAL A O 1
ATOM 786 N N . THR A 1 98 ? -15.186 -1.261 5.955 1.00 85.06 98 THR A N 1
ATOM 787 C CA . THR A 1 98 ? -15.547 -0.057 5.185 1.00 85.06 98 THR A CA 1
ATOM 788 C C . THR A 1 98 ? -14.346 0.885 5.053 1.00 85.06 98 THR A C 1
ATOM 790 O O . THR A 1 98 ? -14.098 1.398 3.963 1.00 85.06 98 THR A O 1
ATOM 793 N N . LYS A 1 99 ? -13.561 1.089 6.120 1.00 82.56 99 LYS A N 1
ATOM 794 C CA . LYS A 1 99 ? -12.357 1.936 6.097 1.00 82.56 99 LYS A CA 1
ATOM 795 C C . LYS A 1 99 ? -11.282 1.373 5.162 1.00 82.56 99 LYS A C 1
ATOM 797 O O . LYS A 1 99 ? -10.703 2.131 4.388 1.00 82.56 99 LYS A O 1
ATOM 802 N N . TRP A 1 100 ? -11.065 0.059 5.198 1.00 89.75 100 TRP A N 1
ATOM 803 C CA . TRP A 1 100 ? -10.143 -0.653 4.311 1.00 89.75 100 TRP A CA 1
ATOM 804 C C . TRP A 1 100 ? -10.550 -0.559 2.840 1.00 89.75 100 TRP A C 1
ATOM 806 O O . TRP A 1 100 ? -9.729 -0.159 2.017 1.00 89.75 100 TRP A O 1
ATOM 816 N N . LEU A 1 101 ? -11.816 -0.834 2.511 1.00 89.56 101 LEU A N 1
ATOM 817 C CA . LEU A 1 101 ? -12.318 -0.728 1.138 1.00 89.56 101 LEU A CA 1
ATOM 818 C C . LEU A 1 101 ? -12.225 0.708 0.616 1.00 89.56 101 LEU A C 1
ATOM 820 O O . LEU A 1 101 ? -11.732 0.929 -0.485 1.00 89.56 101 LEU A O 1
ATOM 824 N N . THR A 1 102 ? -12.633 1.694 1.420 1.00 84.50 102 THR A N 1
ATOM 825 C CA . THR A 1 102 ? -12.588 3.110 1.014 1.00 84.50 102 THR A CA 1
ATOM 826 C C . THR A 1 102 ? -11.144 3.566 0.790 1.00 84.50 102 THR A C 1
ATOM 828 O O . THR A 1 102 ? -10.837 4.145 -0.251 1.00 84.50 102 THR A O 1
ATOM 831 N N . GLY A 1 103 ? -10.234 3.217 1.708 1.00 85.62 103 GLY A N 1
ATOM 832 C CA . GLY A 1 103 ? -8.803 3.480 1.559 1.00 85.62 103 GLY A CA 1
ATOM 833 C C . GLY A 1 103 ? -8.210 2.813 0.318 1.00 85.62 103 GLY A C 1
ATOM 834 O O . GLY A 1 103 ? -7.541 3.479 -0.464 1.00 85.62 103 GLY A O 1
ATOM 835 N N . SER A 1 104 ? -8.532 1.539 0.082 1.00 90.81 104 SER A N 1
ATOM 836 C CA . SER A 1 104 ? -8.088 0.790 -1.100 1.00 90.81 104 SER A CA 1
ATOM 837 C C . SER A 1 104 ? -8.554 1.432 -2.397 1.00 90.81 104 SER A C 1
ATOM 839 O O . SER A 1 104 ? -7.742 1.683 -3.279 1.00 90.81 104 SER A O 1
ATOM 841 N N . THR A 1 105 ? -9.843 1.763 -2.506 1.00 89.00 105 THR A N 1
ATOM 842 C CA . THR A 1 105 ? -10.383 2.406 -3.714 1.00 89.00 105 THR A CA 1
ATOM 843 C C . THR A 1 105 ? -9.728 3.756 -3.996 1.00 89.00 105 THR A C 1
ATOM 845 O O . THR A 1 105 ? -9.418 4.056 -5.146 1.00 89.00 105 THR A O 1
ATOM 848 N N . PHE A 1 106 ? -9.465 4.553 -2.958 1.00 85.50 106 PHE A N 1
ATOM 849 C CA . PHE A 1 106 ? -8.816 5.850 -3.115 1.00 85.50 106 PHE A CA 1
ATOM 850 C C . PHE A 1 106 ? -7.347 5.712 -3.530 1.00 85.50 106 PHE A C 1
ATOM 852 O O . PHE A 1 106 ? -6.895 6.409 -4.434 1.00 85.50 106 PHE A O 1
ATOM 859 N N . VAL A 1 107 ? -6.606 4.793 -2.909 1.00 88.00 107 VAL A N 1
ATOM 860 C CA . VAL A 1 107 ? -5.199 4.538 -3.247 1.00 88.00 107 VAL A CA 1
ATOM 861 C C . VAL A 1 107 ? -5.074 3.999 -4.669 1.00 88.00 107 VAL A C 1
ATOM 863 O O . VAL A 1 107 ? -4.230 4.487 -5.413 1.00 88.00 107 VAL A O 1
ATOM 866 N N . LEU A 1 108 ? -5.956 3.084 -5.089 1.00 90.12 108 LEU A N 1
ATOM 867 C CA . LEU A 1 108 ? -6.010 2.613 -6.476 1.00 90.12 108 LEU A CA 1
ATOM 868 C C . LEU A 1 108 ? -6.247 3.768 -7.449 1.00 90.12 108 LEU A C 1
ATOM 870 O O . LEU A 1 108 ? -5.545 3.881 -8.449 1.00 90.12 108 LEU A O 1
ATOM 874 N N . LEU A 1 109 ? -7.190 4.662 -7.142 1.00 88.44 109 LEU A N 1
ATOM 875 C CA . LEU A 1 109 ? -7.447 5.839 -7.967 1.00 88.44 109 LEU A CA 1
ATOM 876 C C . LEU A 1 109 ? -6.201 6.733 -8.075 1.00 88.44 109 LEU A C 1
ATOM 878 O O . LEU A 1 109 ? -5.821 7.126 -9.175 1.00 88.44 109 LEU A O 1
ATOM 882 N N . VAL A 1 110 ? -5.512 6.990 -6.962 1.00 86.75 110 VAL A N 1
ATOM 883 C CA . VAL A 1 110 ? -4.256 7.754 -6.957 1.00 86.75 110 VAL A CA 1
ATOM 884 C C . VAL A 1 110 ? -3.169 7.066 -7.788 1.00 86.75 110 VAL A C 1
ATOM 886 O O . VAL A 1 110 ? -2.527 7.730 -8.599 1.00 86.75 110 VAL A O 1
ATOM 889 N N . MET A 1 111 ? -2.998 5.750 -7.652 1.00 86.69 111 MET A N 1
ATOM 890 C CA . MET A 1 111 ? -2.020 4.992 -8.438 1.00 86.69 111 MET A CA 1
ATOM 891 C C . MET A 1 111 ? -2.342 5.018 -9.933 1.00 86.69 111 MET A C 1
ATOM 893 O O . MET A 1 111 ? -1.446 5.238 -10.740 1.00 86.69 111 MET A O 1
ATOM 897 N N . THR A 1 112 ? -3.612 4.860 -10.323 1.00 87.94 112 THR A N 1
ATOM 898 C CA . THR A 1 112 ? -4.007 4.942 -11.742 1.00 87.94 112 THR A CA 1
ATOM 899 C C . THR A 1 112 ? -3.732 6.322 -12.338 1.00 87.94 112 THR A C 1
ATOM 901 O O . THR A 1 112 ? -3.201 6.413 -13.445 1.00 87.94 112 THR A O 1
ATOM 904 N N . LEU A 1 113 ? -4.010 7.397 -11.591 1.00 88.69 113 LEU A N 1
ATOM 905 C CA . LEU A 1 113 ? -3.680 8.763 -12.003 1.00 88.69 113 LEU A CA 1
ATOM 906 C C . LEU A 1 113 ? -2.170 8.966 -12.126 1.00 88.69 113 LEU A C 1
ATOM 908 O O . LEU A 1 113 ? -1.707 9.546 -13.104 1.00 88.69 113 LEU A O 1
ATOM 912 N N . GLN A 1 114 ? -1.398 8.468 -11.162 1.00 86.31 114 GLN A N 1
ATOM 913 C CA . GLN A 1 114 ? 0.056 8.565 -11.190 1.00 86.31 114 GLN A CA 1
ATOM 914 C C . GLN A 1 114 ? 0.650 7.827 -12.390 1.00 86.31 114 GLN A C 1
ATOM 916 O O . GLN A 1 114 ? 1.521 8.359 -13.074 1.00 86.31 114 GLN A O 1
ATOM 921 N N . VAL A 1 115 ? 0.167 6.618 -12.673 1.00 87.31 115 VAL A N 1
ATOM 922 C CA . VAL A 1 115 ? 0.589 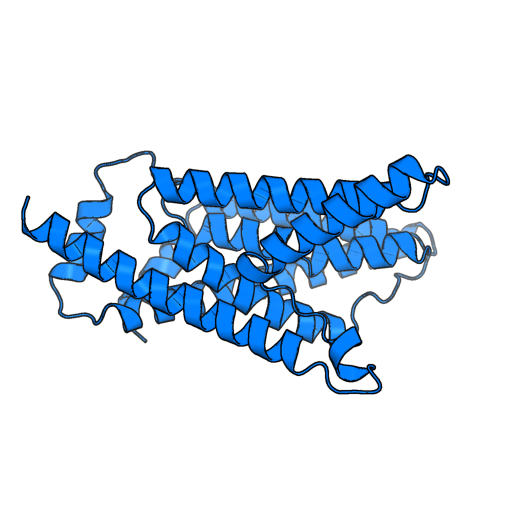5.845 -13.839 1.00 87.31 115 VAL A CA 1
ATOM 923 C C . VAL A 1 115 ? 0.304 6.626 -15.125 1.00 87.31 115 VAL A C 1
ATOM 925 O O . VAL A 1 115 ? 1.219 6.822 -15.926 1.00 87.31 115 VAL A O 1
ATOM 928 N N . ALA A 1 116 ? -0.916 7.146 -15.286 1.00 88.62 116 ALA A N 1
ATOM 929 C CA . ALA A 1 116 ? -1.293 7.939 -16.455 1.00 88.62 116 ALA A CA 1
ATOM 930 C C . ALA A 1 116 ? -0.412 9.190 -16.625 1.00 88.62 116 ALA A C 1
ATOM 932 O O . ALA A 1 116 ? 0.041 9.485 -17.731 1.00 88.62 116 ALA A O 1
ATOM 933 N N . LEU A 1 117 ? -0.119 9.900 -15.531 1.00 89.31 117 LEU A N 1
ATOM 934 C CA . LEU A 1 117 ? 0.751 11.076 -15.551 1.00 89.31 117 LEU A CA 1
ATOM 935 C C . LEU A 1 117 ? 2.203 10.720 -15.864 1.00 89.31 117 LEU A C 1
ATOM 937 O O . LEU A 1 117 ? 2.821 11.401 -16.676 1.00 89.31 117 LEU A O 1
ATOM 941 N N . SER A 1 118 ? 2.741 9.656 -15.266 1.00 88.00 118 SER A N 1
ATOM 942 C CA . SER A 1 118 ? 4.112 9.205 -15.527 1.00 88.00 118 SER A CA 1
ATOM 943 C C . SER A 1 118 ? 4.314 8.832 -16.997 1.00 88.00 118 SER A C 1
ATOM 945 O O . SER A 1 118 ? 5.281 9.281 -17.610 1.00 88.00 118 SER A O 1
ATOM 947 N N . TYR A 1 119 ? 3.344 8.129 -17.592 1.00 87.44 119 TYR A N 1
ATOM 948 C CA . TYR A 1 119 ? 3.353 7.790 -19.010 1.00 87.44 119 TYR A CA 1
ATOM 949 C C . TYR A 1 119 ? 3.236 9.037 -19.895 1.00 87.44 119 TYR A C 1
ATOM 951 O O . TYR A 1 119 ? 3.982 9.182 -20.862 1.00 87.44 119 TYR A O 1
ATOM 959 N N . GLY A 1 120 ? 2.352 9.978 -19.542 1.00 86.88 120 GLY A N 1
ATOM 960 C CA . GLY A 1 120 ? 2.226 11.256 -20.244 1.00 86.88 120 GLY A CA 1
ATOM 961 C C . GLY A 1 120 ? 3.528 12.065 -20.233 1.00 86.88 120 GLY A C 1
ATOM 962 O O . GLY A 1 120 ? 3.960 12.551 -21.276 1.00 86.88 120 GLY A O 1
ATOM 963 N N . ILE A 1 121 ? 4.196 12.149 -19.079 1.00 88.12 121 ILE A N 1
ATOM 964 C CA . ILE A 1 121 ? 5.505 12.803 -18.933 1.00 88.12 121 ILE A CA 1
ATOM 965 C C . ILE A 1 121 ? 6.560 12.081 -19.774 1.00 88.12 121 ILE A C 1
ATOM 967 O O . ILE A 1 121 ? 7.307 12.739 -20.495 1.00 88.12 121 ILE A O 1
ATOM 971 N N . SER A 1 122 ? 6.592 10.747 -19.733 1.00 85.94 122 SER A N 1
ATOM 972 C CA . SER A 1 122 ? 7.528 9.948 -20.525 1.00 85.94 122 SER A CA 1
ATOM 973 C C . SER A 1 122 ? 7.336 10.161 -22.031 1.00 85.94 122 SER A C 1
ATOM 975 O O . SER A 1 122 ? 8.315 10.326 -22.751 1.00 85.94 122 SER A O 1
ATOM 977 N N . CYS A 1 123 ? 6.091 10.272 -22.507 1.00 86.69 123 CYS A N 1
ATOM 978 C CA . CYS A 1 123 ? 5.796 10.589 -23.907 1.00 86.69 123 CYS A CA 1
ATOM 979 C C . CYS A 1 123 ? 6.272 11.993 -24.304 1.00 86.69 123 CYS A C 1
ATOM 981 O O . CYS A 1 123 ? 6.847 12.162 -25.377 1.00 86.69 123 CYS A O 1
ATOM 983 N N . ILE A 1 124 ? 6.051 12.999 -23.449 1.00 87.69 124 ILE A N 1
ATOM 984 C CA . ILE A 1 124 ? 6.489 14.378 -23.707 1.00 87.69 124 ILE A CA 1
ATOM 985 C C . ILE A 1 124 ? 8.016 14.434 -23.782 1.00 87.69 124 ILE A C 1
ATOM 987 O O . ILE A 1 124 ? 8.572 14.939 -24.753 1.00 87.69 124 ILE A O 1
ATOM 991 N N . VAL A 1 125 ? 8.700 13.890 -22.777 1.00 85.69 125 VAL A N 1
ATOM 992 C CA . VAL A 1 125 ? 10.166 13.887 -22.705 1.00 85.69 125 VAL A CA 1
ATOM 993 C C . VAL A 1 125 ? 10.759 13.045 -23.840 1.00 85.69 125 VAL A C 1
ATOM 995 O O . VAL A 1 125 ? 11.673 13.497 -24.523 1.00 85.69 125 VAL A O 1
ATOM 998 N N . GLY A 1 126 ? 10.193 11.870 -24.115 1.00 82.94 126 GLY A N 1
ATOM 999 C CA . GLY A 1 126 ? 10.588 11.015 -25.232 1.00 82.94 126 GLY A CA 1
ATOM 1000 C C . GLY A 1 126 ? 10.465 11.707 -26.591 1.00 82.94 126 GLY A C 1
ATOM 1001 O O . GLY A 1 126 ? 11.369 11.594 -27.416 1.00 82.94 126 GLY A O 1
ATOM 1002 N N . ALA A 1 127 ? 9.417 12.513 -26.801 1.00 83.50 127 ALA A N 1
ATOM 1003 C CA . ALA A 1 127 ? 9.267 13.320 -28.012 1.00 83.50 127 ALA A CA 1
ATOM 1004 C C . ALA A 1 127 ? 10.372 14.384 -28.159 1.00 83.50 127 ALA A C 1
ATOM 1006 O O . ALA A 1 127 ? 10.854 14.604 -29.268 1.00 83.50 127 ALA A O 1
ATOM 1007 N N . PHE A 1 128 ? 10.816 15.008 -27.062 1.00 85.50 128 PHE A N 1
ATOM 1008 C CA . PHE A 1 128 ? 11.922 15.975 -27.093 1.00 85.50 128 PHE A CA 1
ATOM 1009 C C . PHE A 1 128 ? 13.281 15.326 -27.377 1.00 85.50 128 PHE A C 1
ATOM 1011 O O . PHE A 1 128 ? 14.102 15.915 -28.076 1.00 85.50 128 PHE A O 1
ATOM 1018 N N . PHE A 1 129 ? 13.519 14.119 -26.858 1.00 83.38 129 PHE A N 1
ATOM 1019 C CA . PHE A 1 129 ? 14.806 13.427 -26.984 1.00 83.38 129 PHE A CA 1
ATOM 1020 C C . PHE A 1 129 ? 14.836 12.351 -28.081 1.00 83.38 129 PHE A C 1
ATOM 1022 O O . PHE A 1 129 ? 15.851 11.681 -28.244 1.00 83.38 129 PHE A O 1
ATOM 1029 N N . SER A 1 130 ? 13.760 12.201 -28.864 1.00 79.19 130 SER A N 1
ATOM 1030 C CA . SER A 1 130 ? 13.596 11.135 -29.872 1.00 79.19 130 SER A CA 1
ATOM 1031 C C . SER A 1 130 ? 13.783 9.718 -29.308 1.00 79.19 130 SER A C 1
ATOM 1033 O O . SER A 1 130 ? 14.265 8.821 -29.998 1.00 79.19 130 SER A O 1
ATOM 1035 N N . VAL A 1 131 ? 13.388 9.509 -28.049 1.00 78.12 131 VAL A N 1
ATOM 1036 C CA . VAL A 1 131 ? 13.444 8.212 -27.361 1.00 78.12 131 VAL A CA 1
ATOM 1037 C C . VAL A 1 131 ? 12.026 7.682 -27.191 1.00 78.12 131 VAL A C 1
ATOM 1039 O O . VAL A 1 131 ? 11.132 8.408 -26.756 1.00 78.12 131 VAL A O 1
ATOM 1042 N N . GLN A 1 132 ? 11.802 6.413 -27.532 1.00 76.00 132 GLN A N 1
ATOM 1043 C CA . GLN A 1 132 ? 10.512 5.778 -27.277 1.00 76.00 132 GLN A CA 1
ATOM 1044 C C . GLN A 1 132 ? 10.368 5.458 -25.782 1.00 76.00 132 GLN A C 1
ATOM 1046 O O . GLN A 1 132 ? 11.301 4.914 -25.188 1.00 76.00 132 GLN A O 1
ATOM 1051 N N . PRO A 1 133 ? 9.217 5.774 -25.161 1.00 71.31 133 PRO A N 1
ATOM 1052 C CA . PRO A 1 133 ? 8.983 5.450 -23.762 1.00 71.31 133 PRO A CA 1
ATOM 1053 C C . PRO A 1 133 ? 9.022 3.931 -23.564 1.00 71.31 133 PRO A C 1
ATOM 1055 O O . PRO A 1 133 ? 8.401 3.174 -24.315 1.00 71.31 133 PRO A O 1
ATOM 1058 N N . GLY A 1 134 ? 9.752 3.475 -22.546 1.00 67.81 134 GLY A N 1
ATOM 1059 C CA . GLY A 1 134 ? 9.774 2.061 -22.191 1.00 67.81 134 GLY A CA 1
ATOM 1060 C C . GLY A 1 134 ? 8.399 1.591 -21.712 1.00 67.81 134 GLY A C 1
ATOM 1061 O O . GLY A 1 134 ? 7.763 2.263 -20.899 1.00 67.81 134 GLY A O 1
ATOM 1062 N N . ASN A 1 135 ? 7.946 0.419 -22.167 1.00 72.88 135 ASN A N 1
ATOM 1063 C CA . ASN A 1 135 ? 6.724 -0.170 -21.627 1.00 72.88 135 ASN A CA 1
ATOM 1064 C C . ASN A 1 135 ? 6.985 -0.712 -20.212 1.00 72.88 135 ASN A C 1
ATOM 1066 O O . ASN A 1 135 ? 7.713 -1.687 -20.042 1.00 72.88 135 ASN A O 1
ATOM 1070 N N . VAL A 1 136 ? 6.417 -0.050 -19.202 1.00 69.00 136 VAL A N 1
ATOM 1071 C CA . VAL A 1 136 ? 6.473 -0.468 -17.786 1.00 69.00 136 VAL A CA 1
ATOM 1072 C C . VAL A 1 136 ? 5.129 -1.054 -17.321 1.00 69.00 136 VAL A C 1
ATOM 1074 O O . VAL A 1 136 ? 5.033 -1.604 -16.224 1.00 69.00 136 VAL A O 1
ATOM 1077 N N . LEU A 1 137 ? 4.085 -0.969 -18.156 1.00 75.12 137 LEU A N 1
ATOM 1078 C CA . LEU A 1 137 ? 2.764 -1.530 -17.884 1.00 75.12 137 LEU A CA 1
ATOM 1079 C C . LEU A 1 137 ? 2.584 -2.874 -18.574 1.00 75.12 137 LEU A C 1
ATOM 1081 O O . LEU A 1 137 ? 2.172 -2.958 -19.729 1.00 75.12 137 LEU A O 1
ATOM 1085 N N . ASP A 1 138 ? 2.788 -3.920 -17.787 1.00 80.81 138 ASP A N 1
ATOM 1086 C CA . ASP A 1 138 ? 2.369 -5.272 -18.130 1.00 80.81 138 ASP A CA 1
ATOM 1087 C C . ASP A 1 138 ? 1.159 -5.678 -17.282 1.00 80.81 138 ASP A C 1
ATOM 1089 O O . ASP A 1 138 ? 0.918 -5.127 -16.203 1.00 80.81 138 ASP A O 1
ATOM 1093 N N . GLY A 1 139 ? 0.407 -6.688 -17.730 1.00 80.06 139 GLY A N 1
ATOM 1094 C CA . GLY A 1 139 ? -0.740 -7.213 -16.975 1.00 80.06 139 GLY A CA 1
ATOM 1095 C C . GLY A 1 139 ? -0.374 -7.623 -15.541 1.00 80.06 139 GLY A C 1
ATOM 1096 O O . GLY A 1 139 ? -1.143 -7.376 -14.614 1.00 80.06 139 GLY A O 1
ATOM 1097 N N . TYR A 1 140 ? 0.839 -8.146 -15.344 1.00 81.19 140 TYR A N 1
ATOM 1098 C CA . TYR A 1 140 ? 1.387 -8.468 -14.024 1.00 81.19 140 TYR A CA 1
ATOM 1099 C C . TYR A 1 140 ? 1.559 -7.230 -13.141 1.00 81.19 140 TYR A C 1
ATOM 1101 O O . TYR A 1 140 ? 1.156 -7.244 -11.987 1.00 81.19 140 TYR A O 1
ATOM 1109 N N . ALA A 1 141 ? 2.063 -6.121 -13.688 1.00 78.44 141 ALA A N 1
ATOM 1110 C CA . ALA A 1 141 ? 2.242 -4.886 -12.926 1.00 78.44 141 ALA A CA 1
ATOM 1111 C C . ALA A 1 141 ? 0.900 -4.308 -12.437 1.00 78.44 141 ALA A C 1
ATOM 1113 O O . ALA A 1 141 ? 0.815 -3.777 -11.330 1.00 78.44 141 ALA A O 1
ATOM 1114 N N . ILE A 1 142 ? -0.169 -4.461 -13.227 1.00 84.25 142 ILE A N 1
ATOM 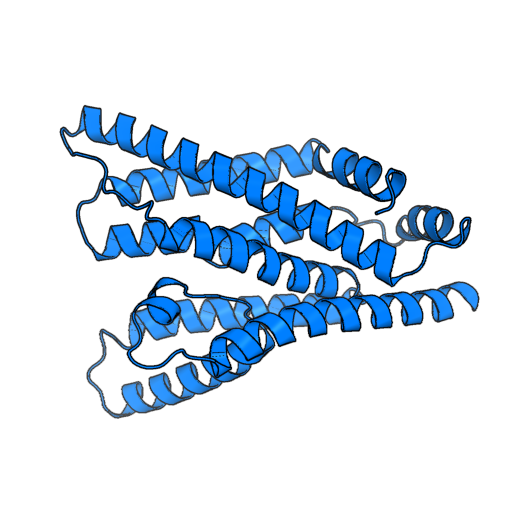1115 C CA . ILE A 1 142 ? -1.527 -4.065 -12.824 1.00 84.25 142 ILE A CA 1
ATOM 1116 C C . ILE A 1 142 ? -2.026 -4.945 -11.672 1.00 84.25 142 ILE A C 1
ATOM 1118 O O . ILE A 1 142 ? -2.557 -4.426 -10.688 1.00 84.25 142 ILE A O 1
ATOM 1122 N N . ILE A 1 143 ? -1.842 -6.265 -11.772 1.00 85.62 143 ILE A N 1
ATOM 1123 C CA . ILE A 1 143 ? -2.229 -7.214 -10.718 1.00 85.62 143 ILE A CA 1
ATOM 1124 C C . ILE A 1 143 ? -1.442 -6.934 -9.431 1.00 85.62 143 ILE A C 1
ATOM 1126 O O . ILE A 1 143 ? -2.051 -6.834 -8.364 1.00 85.62 143 ILE A O 1
ATOM 1130 N N . ASP A 1 144 ? -0.125 -6.733 -9.536 1.00 82.75 144 ASP A N 1
ATOM 1131 C CA . ASP A 1 144 ? 0.748 -6.351 -8.422 1.00 82.75 144 ASP A CA 1
ATOM 1132 C C . ASP A 1 144 ? 0.242 -5.066 -7.771 1.00 82.75 144 ASP A C 1
ATOM 1134 O O . ASP A 1 144 ? 0.050 -5.024 -6.561 1.00 82.75 144 ASP A O 1
ATOM 1138 N N . GLY A 1 145 ? -0.062 -4.034 -8.566 1.00 83.06 145 GLY A N 1
ATOM 1139 C CA . GLY A 1 145 ? -0.606 -2.772 -8.070 1.00 83.06 145 GLY A CA 1
ATOM 1140 C C . GLY A 1 145 ? -1.904 -2.948 -7.280 1.00 83.06 145 GLY A C 1
ATOM 1141 O O . GLY A 1 145 ? -2.056 -2.361 -6.205 1.00 83.06 145 GLY A O 1
ATOM 1142 N N . ILE A 1 146 ? -2.823 -3.788 -7.765 1.00 89.38 146 ILE A N 1
ATOM 1143 C CA . ILE A 1 146 ? -4.096 -4.061 -7.086 1.00 89.38 146 ILE A CA 1
ATOM 1144 C C . ILE A 1 146 ? -3.865 -4.795 -5.764 1.00 89.38 146 ILE A C 1
ATOM 1146 O O . ILE A 1 146 ? -4.338 -4.347 -4.715 1.00 89.38 146 ILE A O 1
ATOM 1150 N N . LEU A 1 147 ? -3.126 -5.903 -5.796 1.00 88.38 147 LEU A N 1
ATOM 1151 C CA . LEU A 1 147 ? -2.893 -6.740 -4.621 1.00 88.38 147 LEU A CA 1
ATOM 1152 C C . LEU A 1 147 ? -2.046 -6.005 -3.575 1.00 88.38 147 LEU A C 1
ATOM 1154 O O . LEU A 1 147 ? -2.405 -5.978 -2.396 1.00 88.38 147 LEU A O 1
ATOM 1158 N N . ASN A 1 148 ? -0.992 -5.309 -3.985 1.00 85.06 148 ASN A N 1
ATOM 1159 C CA . ASN A 1 148 ? -0.186 -4.494 -3.081 1.00 85.06 148 ASN A CA 1
ATOM 1160 C C . ASN A 1 148 ? -1.031 -3.402 -2.421 1.00 85.06 148 ASN A C 1
ATOM 1162 O O . ASN A 1 148 ? -0.943 -3.202 -1.211 1.00 85.06 148 ASN A O 1
ATOM 1166 N N . THR A 1 149 ? -1.928 -2.750 -3.165 1.00 88.62 149 THR A N 1
ATOM 1167 C CA . THR A 1 149 ? -2.830 -1.746 -2.583 1.00 88.62 149 THR A CA 1
ATOM 1168 C C . THR A 1 149 ? -3.741 -2.342 -1.517 1.00 88.62 149 THR A C 1
ATOM 1170 O O . THR A 1 149 ? -3.834 -1.794 -0.417 1.00 88.62 149 THR A O 1
ATOM 1173 N N . LEU A 1 150 ? -4.391 -3.474 -1.795 1.00 90.56 150 LEU A N 1
ATOM 1174 C CA . LEU A 1 150 ? -5.266 -4.147 -0.827 1.00 90.56 150 LEU A CA 1
ATOM 1175 C C . LEU A 1 150 ? -4.503 -4.573 0.434 1.00 90.56 150 LEU A C 1
ATOM 1177 O O . LEU A 1 150 ? -5.010 -4.424 1.548 1.00 90.56 150 LEU A O 1
ATOM 1181 N N . GLY A 1 151 ? -3.274 -5.053 0.258 1.00 88.50 151 GLY A N 1
ATOM 1182 C CA . GLY A 1 151 ? -2.409 -5.491 1.340 1.00 88.50 151 GLY A CA 1
ATOM 1183 C C . GLY A 1 151 ? -1.921 -4.353 2.231 1.00 88.50 151 GLY A C 1
ATOM 1184 O O . GLY A 1 151 ? -2.116 -4.360 3.449 1.00 88.50 151 GLY A O 1
ATOM 1185 N N . PHE A 1 152 ? -1.324 -3.331 1.622 1.00 85.94 152 PHE A N 1
ATOM 1186 C CA . PHE A 1 152 ? -0.760 -2.194 2.344 1.00 85.94 152 PHE A CA 1
ATOM 1187 C C . PHE A 1 152 ? -1.823 -1.332 3.018 1.00 85.94 152 PHE A C 1
ATOM 1189 O O . PHE A 1 152 ? -1.618 -0.846 4.130 1.00 85.94 152 PHE A O 1
ATOM 1196 N N . THR A 1 153 ? -2.993 -1.184 2.404 1.00 89.06 153 THR A N 1
ATOM 1197 C CA . THR A 1 153 ? -4.109 -0.476 3.041 1.00 89.06 153 THR A CA 1
A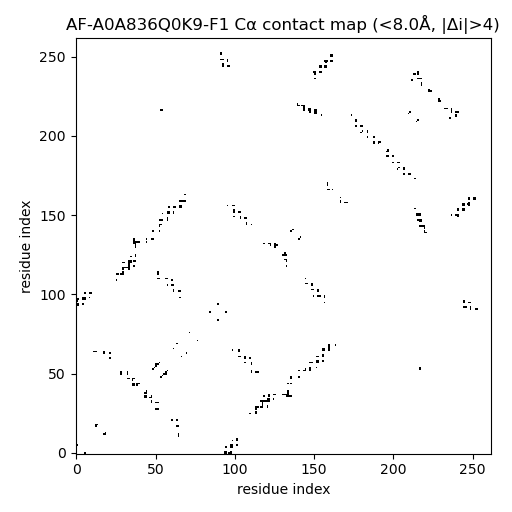TOM 1198 C C . THR A 1 153 ? -4.624 -1.223 4.269 1.00 89.06 153 THR A C 1
ATOM 1200 O O . THR A 1 153 ? -4.930 -0.574 5.268 1.00 89.06 153 THR A O 1
ATOM 1203 N N . ALA A 1 154 ? -4.672 -2.562 4.257 1.00 90.06 154 ALA A N 1
ATOM 1204 C CA . ALA A 1 154 ? -5.049 -3.357 5.429 1.00 90.06 154 ALA A CA 1
ATOM 1205 C C . ALA A 1 154 ? -4.069 -3.138 6.595 1.00 90.06 154 ALA A C 1
ATOM 1207 O O . ALA A 1 154 ? -4.500 -2.882 7.723 1.00 90.06 154 ALA A O 1
ATOM 1208 N N . LEU A 1 155 ? -2.761 -3.130 6.308 1.00 86.88 155 LEU A N 1
ATOM 1209 C CA . LEU A 1 155 ? -1.717 -2.806 7.287 1.00 86.88 155 LEU A CA 1
ATOM 1210 C C . LEU A 1 155 ? -1.920 -1.405 7.879 1.00 86.88 155 LEU A C 1
ATOM 1212 O O . LEU A 1 155 ? -1.895 -1.222 9.096 1.00 86.88 155 LEU A O 1
ATOM 1216 N N . VAL A 1 156 ? -2.164 -0.401 7.036 1.00 86.06 156 VAL A N 1
ATOM 1217 C CA . VAL A 1 156 ? -2.361 0.976 7.504 1.00 86.06 156 VAL A CA 1
ATOM 1218 C C . VAL A 1 156 ? -3.656 1.123 8.309 1.00 86.06 156 VAL A C 1
ATOM 1220 O O . VAL A 1 156 ? -3.679 1.854 9.301 1.00 86.06 156 VAL A O 1
ATOM 1223 N N . VAL A 1 157 ? -4.730 0.412 7.952 1.00 87.06 157 VAL A N 1
ATOM 1224 C CA . VAL A 1 157 ? -5.961 0.371 8.759 1.00 87.06 157 VAL A CA 1
ATOM 1225 C C . VAL A 1 157 ? -5.673 -0.186 10.151 1.00 87.06 157 VAL A C 1
ATOM 1227 O O . VAL A 1 157 ? -6.106 0.418 11.139 1.00 87.06 157 VAL A O 1
ATOM 1230 N N . PHE A 1 158 ? -4.894 -1.263 10.246 1.00 87.19 158 PHE A N 1
ATOM 1231 C CA . PHE A 1 158 ? -4.453 -1.824 11.520 1.00 87.19 158 PHE A CA 1
ATOM 1232 C C . PHE A 1 158 ? -3.636 -0.825 12.345 1.00 87.19 158 PHE A C 1
ATOM 1234 O O . PHE A 1 158 ? -4.022 -0.518 13.475 1.00 87.19 158 PHE A O 1
ATOM 1241 N N . ILE A 1 159 ? -2.596 -0.223 11.759 1.00 83.19 159 ILE A N 1
ATOM 1242 C CA . ILE A 1 159 ? -1.779 0.814 12.412 1.00 83.19 159 ILE A CA 1
ATOM 1243 C C . ILE A 1 159 ? -2.659 1.971 12.903 1.00 83.19 159 ILE A C 1
ATOM 1245 O O . ILE A 1 159 ? -2.522 2.423 14.037 1.00 83.19 159 ILE A O 1
ATOM 1249 N N . SER A 1 160 ? -3.612 2.425 12.084 1.00 80.31 160 SER A N 1
ATOM 1250 C CA . SER A 1 160 ? -4.502 3.540 12.432 1.00 80.31 160 SER A CA 1
ATOM 1251 C C . SER A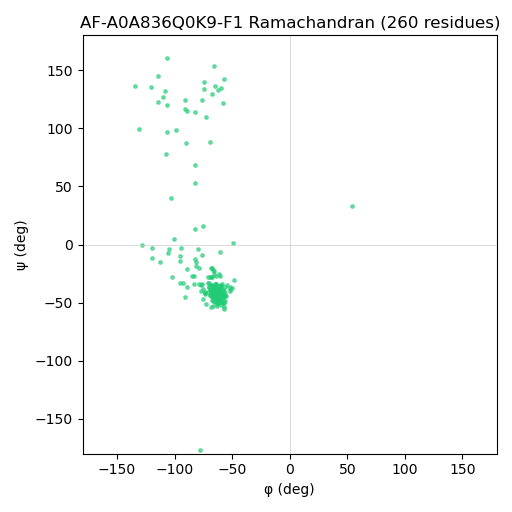 1 160 ? -5.476 3.226 13.572 1.00 80.31 160 SER A C 1
ATOM 1253 O O . SER A 1 160 ? -6.018 4.146 14.186 1.00 80.31 160 SER A O 1
ATOM 1255 N N . SER A 1 161 ? -5.723 1.940 13.833 1.00 79.69 161 SER A N 1
ATOM 1256 C CA . SER A 1 161 ? -6.615 1.481 14.899 1.00 79.69 161 SER A CA 1
ATOM 1257 C C . SER A 1 161 ? -5.891 1.433 16.250 1.00 79.69 161 SER A C 1
ATOM 1259 O O . SER A 1 161 ? -6.524 1.630 17.291 1.00 79.69 161 SER A O 1
ATOM 1261 N N . MET A 1 162 ? -4.564 1.252 16.238 1.00 75.75 162 MET A N 1
ATOM 1262 C CA . MET A 1 162 ? -3.724 1.196 17.434 1.00 75.75 162 MET A CA 1
ATOM 1263 C C . MET A 1 162 ? -3.655 2.519 18.212 1.00 75.75 162 MET A C 1
ATOM 1265 O O . MET A 1 162 ? -3.750 3.607 17.633 1.00 75.75 162 MET A O 1
ATOM 1269 N N . PRO A 1 163 ? -3.393 2.455 19.532 1.00 72.50 163 PRO A N 1
ATOM 1270 C CA . PRO A 1 163 ? -2.964 3.619 20.294 1.00 72.50 163 PRO A CA 1
ATOM 1271 C C . PRO A 1 163 ? -1.686 4.227 19.701 1.00 72.50 163 PRO A C 1
ATOM 1273 O O . PRO A 1 163 ? -0.775 3.505 19.295 1.00 72.50 163 PRO A O 1
ATOM 1276 N N . GLN A 1 164 ? -1.587 5.559 19.717 1.00 69.62 164 GLN A N 1
ATOM 1277 C CA . GLN A 1 164 ? -0.527 6.325 19.042 1.00 69.62 164 GLN A CA 1
ATOM 1278 C C . GLN A 1 164 ? 0.902 5.853 19.375 1.00 69.62 164 GLN A C 1
ATOM 1280 O O . GLN A 1 164 ? 1.760 5.839 18.497 1.00 69.62 164 GLN A O 1
ATOM 1285 N N . ARG A 1 165 ? 1.163 5.433 20.623 1.00 70.12 165 ARG A N 1
ATOM 1286 C CA . ARG A 1 165 ? 2.486 4.932 21.045 1.00 70.12 165 ARG A CA 1
ATOM 1287 C C . ARG A 1 165 ? 2.883 3.653 20.300 1.00 70.12 165 ARG A C 1
ATOM 1289 O O . ARG A 1 165 ? 4.004 3.563 19.817 1.00 70.12 165 ARG A O 1
ATOM 1296 N N . TYR A 1 166 ? 1.962 2.700 20.172 1.00 73.88 166 TYR A N 1
ATOM 1297 C CA . TYR A 1 166 ? 2.209 1.444 19.459 1.00 73.88 166 TYR A CA 1
ATOM 1298 C C . TYR A 1 166 ? 2.202 1.648 17.944 1.00 73.88 166 TYR A C 1
ATOM 1300 O O . TYR A 1 166 ? 3.063 1.108 17.258 1.00 73.88 166 TYR A O 1
ATOM 1308 N N . ALA A 1 167 ? 1.307 2.500 17.432 1.00 68.44 167 ALA A N 1
ATOM 1309 C CA . ALA A 1 167 ? 1.281 2.869 16.019 1.00 68.44 167 ALA A CA 1
ATOM 1310 C C . ALA A 1 167 ? 2.626 3.463 15.561 1.00 68.44 167 ALA A C 1
ATOM 1312 O O . ALA A 1 167 ? 3.154 3.057 14.530 1.00 68.44 167 ALA A O 1
ATOM 1313 N N . ALA A 1 168 ? 3.218 4.367 16.352 1.00 69.56 168 ALA A N 1
ATOM 1314 C CA . ALA A 1 168 ? 4.520 4.961 16.051 1.00 69.56 168 ALA A CA 1
ATOM 1315 C C . ALA A 1 168 ? 5.650 3.920 16.013 1.00 69.56 168 ALA A C 1
ATOM 1317 O O . ALA A 1 168 ? 6.489 3.972 15.117 1.00 69.56 168 ALA A O 1
ATOM 1318 N N . ILE A 1 169 ? 5.649 2.953 16.939 1.00 72.88 169 ILE A N 1
ATOM 1319 C CA . ILE A 1 169 ? 6.628 1.856 16.954 1.00 72.88 169 ILE A CA 1
ATOM 1320 C C . ILE A 1 169 ? 6.497 1.008 15.687 1.00 72.88 169 ILE A C 1
ATOM 1322 O O . ILE A 1 169 ? 7.504 0.727 15.046 1.00 72.88 169 ILE A O 1
ATOM 1326 N N . VAL A 1 170 ? 5.273 0.642 15.294 1.00 71.94 170 VAL A N 1
ATOM 1327 C CA . VAL A 1 170 ? 5.039 -0.157 14.081 1.00 71.94 170 VAL A CA 1
ATOM 1328 C C . VAL A 1 170 ? 5.462 0.606 12.825 1.00 71.94 170 VAL A C 1
ATOM 1330 O O . VAL A 1 170 ? 6.119 0.030 11.965 1.00 71.94 170 VAL A O 1
ATOM 1333 N N . VAL A 1 171 ? 5.160 1.905 12.730 1.00 73.19 171 VAL A N 1
ATOM 1334 C CA . VAL A 1 171 ? 5.595 2.749 11.602 1.00 73.19 171 VAL A CA 1
ATOM 1335 C C . VAL A 1 171 ? 7.120 2.864 11.541 1.00 73.19 171 VAL A C 1
ATOM 1337 O O . VAL A 1 171 ? 7.687 2.734 10.460 1.00 73.19 171 VAL A O 1
ATOM 1340 N N . LEU A 1 172 ? 7.793 3.071 12.677 1.00 70.12 172 LEU A N 1
ATOM 1341 C CA . LEU A 1 172 ? 9.257 3.144 12.741 1.00 70.12 172 LEU A CA 1
ATOM 1342 C C . LEU A 1 172 ? 9.912 1.814 12.368 1.00 70.12 172 LEU A C 1
ATOM 1344 O O . LEU A 1 172 ? 10.848 1.796 11.573 1.00 70.12 172 LEU A O 1
ATOM 1348 N N . LEU A 1 173 ? 9.401 0.706 12.906 1.00 71.12 173 LEU A N 1
ATOM 1349 C CA . LEU A 1 173 ? 9.886 -0.638 12.607 1.00 71.12 173 LEU A CA 1
ATOM 1350 C C . LEU A 1 173 ? 9.699 -0.961 11.121 1.00 71.12 173 LEU A C 1
ATOM 1352 O O . LEU A 1 173 ? 10.598 -1.498 10.483 1.00 71.12 173 LEU A O 1
ATOM 1356 N N . TYR A 1 174 ? 8.575 -0.552 10.542 1.00 70.62 174 TYR A N 1
ATOM 1357 C CA . TYR A 1 174 ? 8.310 -0.734 9.124 1.00 70.62 174 TYR A CA 1
ATOM 1358 C C . TYR A 1 174 ? 9.193 0.145 8.222 1.00 70.62 174 TYR A C 1
ATOM 1360 O O . TYR A 1 174 ? 9.760 -0.344 7.246 1.00 70.62 174 TYR A O 1
ATOM 1368 N N . ALA A 1 175 ? 9.376 1.424 8.566 1.00 70.56 175 ALA A N 1
ATOM 1369 C CA . ALA A 1 175 ? 10.293 2.318 7.859 1.00 70.56 175 ALA A CA 1
ATOM 1370 C C . ALA A 1 175 ? 11.737 1.792 7.906 1.00 70.56 175 ALA A C 1
ATOM 1372 O O . ALA A 1 175 ? 12.444 1.827 6.900 1.00 70.56 175 ALA A O 1
ATOM 1373 N N . TYR A 1 176 ? 12.143 1.244 9.052 1.00 66.88 176 TYR A N 1
ATOM 1374 C CA . TYR A 1 176 ? 13.427 0.577 9.223 1.00 66.88 176 TYR A CA 1
ATOM 1375 C C . TYR A 1 176 ? 13.562 -0.661 8.322 1.00 66.88 176 TYR A C 1
ATOM 1377 O O . TYR A 1 176 ? 14.599 -0.832 7.689 1.00 66.88 176 TYR A O 1
ATOM 1385 N N . ILE A 1 177 ? 12.511 -1.477 8.176 1.00 67.38 177 ILE A N 1
ATOM 1386 C CA . ILE A 1 177 ? 12.500 -2.629 7.255 1.00 67.38 177 ILE A CA 1
ATOM 1387 C C . ILE A 1 177 ? 12.631 -2.186 5.791 1.00 67.38 177 ILE A C 1
ATOM 1389 O O . ILE A 1 177 ? 13.448 -2.751 5.065 1.00 67.38 177 ILE A O 1
ATOM 1393 N N . ILE A 1 178 ? 11.877 -1.167 5.351 1.00 67.94 178 ILE A N 1
ATOM 1394 C CA . ILE A 1 178 ? 12.001 -0.624 3.983 1.00 67.94 178 ILE A CA 1
ATOM 1395 C C . ILE A 1 178 ? 13.427 -0.127 3.736 1.00 67.94 178 ILE A C 1
ATOM 1397 O O . ILE A 1 178 ? 14.016 -0.415 2.691 1.00 67.94 178 ILE A O 1
ATOM 1401 N N . PHE A 1 179 ? 13.983 0.609 4.698 1.00 65.62 179 PHE A N 1
ATOM 1402 C CA . PHE A 1 179 ? 15.344 1.123 4.622 1.00 65.62 179 PHE A CA 1
ATOM 1403 C C . PHE A 1 179 ? 16.373 -0.010 4.507 1.00 65.62 179 PHE A C 1
ATOM 1405 O O . PHE A 1 179 ? 17.198 0.013 3.595 1.00 65.62 179 PHE A O 1
ATOM 1412 N N . LEU A 1 180 ? 16.282 -1.031 5.367 1.00 60.19 180 LEU A N 1
ATOM 1413 C CA . LEU A 1 180 ? 17.159 -2.202 5.327 1.00 60.19 180 LEU A CA 1
ATOM 1414 C C . LEU A 1 180 ? 17.074 -2.944 3.992 1.00 60.19 180 LEU A C 1
ATOM 1416 O O . LEU A 1 180 ? 18.109 -3.318 3.453 1.00 60.19 180 LEU A O 1
ATOM 1420 N N . LEU A 1 181 ? 15.879 -3.135 3.429 1.00 58.88 181 LEU A N 1
ATOM 1421 C CA . LEU A 1 181 ? 15.700 -3.802 2.133 1.00 58.88 181 LEU A CA 1
ATOM 1422 C C . LEU A 1 181 ? 16.296 -3.004 0.979 1.00 58.88 181 LEU A C 1
ATOM 1424 O O . LEU A 1 181 ? 16.990 -3.559 0.132 1.00 58.88 181 LEU A O 1
ATOM 1428 N N . SER A 1 182 ? 16.076 -1.692 0.985 1.00 56.72 182 SER A N 1
ATOM 1429 C CA . SER A 1 182 ? 16.600 -0.802 -0.053 1.00 56.72 182 SER A CA 1
ATOM 1430 C C . SER A 1 182 ? 18.134 -0.780 -0.039 1.00 56.72 182 SER A C 1
ATOM 1432 O O . SER A 1 182 ? 18.764 -0.771 -1.092 1.00 56.72 182 SER A O 1
ATOM 1434 N N . PHE A 1 183 ? 18.743 -0.838 1.152 1.00 50.25 183 PHE A N 1
ATOM 1435 C CA . PHE A 1 183 ? 20.196 -0.918 1.310 1.00 50.25 183 PHE A CA 1
ATOM 1436 C C . PHE A 1 183 ? 20.766 -2.313 1.031 1.00 50.25 183 PHE A C 1
ATOM 1438 O O . PHE A 1 183 ? 21.823 -2.413 0.417 1.00 50.25 183 PHE A O 1
ATOM 1445 N N . THR A 1 184 ? 20.106 -3.393 1.454 1.00 50.12 184 THR A N 1
ATOM 1446 C CA . THR A 1 184 ? 20.631 -4.766 1.307 1.00 50.12 184 THR A CA 1
ATOM 1447 C C . THR A 1 184 ? 20.563 -5.276 -0.128 1.00 50.12 184 THR A C 1
ATOM 1449 O O . THR A 1 184 ? 21.542 -5.850 -0.598 1.00 50.12 184 THR A O 1
ATOM 1452 N N . VAL A 1 185 ? 19.473 -5.006 -0.856 1.00 46.28 185 VAL A N 1
ATOM 1453 C CA . VAL A 1 185 ? 19.351 -5.378 -2.278 1.00 46.28 185 VAL A CA 1
ATOM 1454 C C . VAL A 1 185 ? 20.365 -4.607 -3.134 1.00 46.28 185 VAL A C 1
ATOM 1456 O O . VAL A 1 185 ? 20.945 -5.177 -4.049 1.00 46.28 185 VAL A O 1
ATOM 1459 N N . GLY A 1 186 ? 20.639 -3.341 -2.797 1.00 38.84 186 GLY A N 1
ATOM 1460 C CA . GLY A 1 186 ? 21.594 -2.502 -3.527 1.00 38.84 186 GLY A CA 1
ATOM 1461 C C . GLY A 1 186 ? 23.072 -2.703 -3.170 1.00 38.84 186 GLY A C 1
ATOM 1462 O O . GLY A 1 186 ? 23.925 -2.285 -3.941 1.00 38.84 186 GLY A O 1
ATOM 1463 N N . THR A 1 187 ? 23.408 -3.308 -2.024 1.00 41.81 187 THR A N 1
ATOM 1464 C CA . THR A 1 187 ? 24.812 -3.504 -1.592 1.00 41.81 187 THR A CA 1
ATOM 1465 C C . THR A 1 187 ? 25.324 -4.926 -1.803 1.00 41.81 187 THR A C 1
ATOM 1467 O O . THR A 1 187 ? 26.517 -5.102 -2.050 1.00 41.81 187 THR A O 1
ATOM 1470 N N . ALA A 1 188 ? 24.447 -5.935 -1.774 1.00 41.97 188 ALA A N 1
ATOM 1471 C CA . ALA A 1 188 ? 24.827 -7.332 -2.000 1.00 41.97 188 ALA A CA 1
ATOM 1472 C C . ALA A 1 188 ? 25.315 -7.601 -3.436 1.00 41.97 188 ALA A C 1
ATOM 1474 O O . ALA A 1 188 ? 26.108 -8.508 -3.653 1.00 41.97 188 ALA A O 1
ATOM 1475 N N . SER A 1 189 ? 24.892 -6.792 -4.411 1.00 41.44 189 SER A N 1
ATOM 1476 C CA . SER A 1 189 ? 25.297 -6.918 -5.816 1.00 41.44 189 SER A CA 1
ATOM 1477 C C . SER A 1 189 ? 26.679 -6.333 -6.142 1.00 41.44 189 SER A C 1
ATOM 1479 O O . SER A 1 189 ? 27.111 -6.448 -7.285 1.00 41.44 189 SER A O 1
ATOM 1481 N N . TYR A 1 190 ? 27.367 -5.690 -5.187 1.00 43.28 190 TYR A N 1
ATOM 1482 C CA . TYR A 1 190 ? 28.601 -4.928 -5.455 1.00 43.28 190 TYR A CA 1
ATOM 1483 C C . TYR A 1 190 ? 29.804 -5.280 -4.564 1.00 43.28 190 TYR A C 1
ATOM 1485 O O . TYR A 1 190 ? 30.862 -4.670 -4.719 1.00 43.28 190 TYR A O 1
ATOM 1493 N N . LEU A 1 191 ? 29.682 -6.222 -3.624 1.00 45.06 191 LEU A N 1
ATOM 1494 C CA . LEU A 1 191 ? 30.740 -6.513 -2.649 1.00 45.06 191 LEU A CA 1
ATOM 1495 C C . LEU A 1 191 ? 31.042 -8.019 -2.572 1.00 45.06 191 LEU A C 1
ATOM 1497 O O . LEU A 1 191 ? 30.371 -8.757 -1.861 1.00 45.06 191 LEU A O 1
ATOM 1501 N N . ASP A 1 192 ? 32.111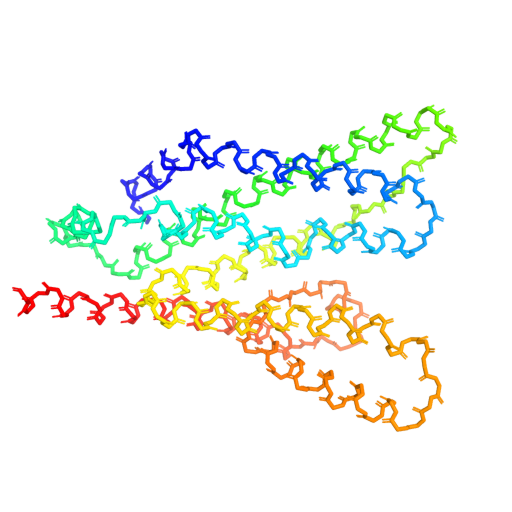 -8.441 -3.255 1.00 46.03 192 ASP A N 1
ATOM 1502 C CA . ASP A 1 192 ? 32.582 -9.837 -3.392 1.00 46.03 192 ASP A CA 1
ATOM 1503 C C . ASP A 1 192 ? 33.298 -10.418 -2.150 1.00 46.03 192 ASP A C 1
ATOM 1505 O O . ASP A 1 192 ? 34.004 -11.426 -2.236 1.00 46.03 192 ASP A O 1
ATOM 1509 N N . SER A 1 193 ? 33.183 -9.805 -0.967 1.00 56.03 193 SER A N 1
ATOM 1510 C CA . SER A 1 193 ? 33.839 -10.349 0.228 1.00 56.03 193 SER A CA 1
ATOM 1511 C C . SER A 1 193 ? 32.919 -11.311 0.991 1.00 56.03 193 SER A C 1
ATOM 1513 O O . SER A 1 193 ? 31.826 -10.956 1.431 1.00 56.03 193 SER A O 1
ATOM 1515 N N . LEU A 1 194 ? 33.406 -12.540 1.202 1.00 51.50 194 LEU A N 1
ATOM 1516 C CA . LEU A 1 194 ? 32.723 -13.641 1.909 1.00 51.50 194 LEU A CA 1
ATOM 1517 C C . LEU A 1 194 ? 32.119 -13.244 3.274 1.00 51.50 194 LEU A C 1
ATOM 1519 O O . LEU A 1 194 ? 31.101 -13.795 3.689 1.00 51.50 194 LEU A O 1
ATOM 1523 N N . SER A 1 195 ? 32.714 -12.276 3.981 1.00 56.81 195 SER A N 1
ATOM 1524 C CA . SER A 1 195 ? 32.197 -11.778 5.264 1.00 56.81 195 SER A CA 1
ATOM 1525 C C . SER A 1 195 ? 30.988 -10.848 5.109 1.00 56.81 195 SER A C 1
ATOM 1527 O O . SER A 1 195 ? 30.085 -10.875 5.946 1.00 56.81 195 SER A O 1
ATOM 1529 N N . ILE A 1 196 ? 30.935 -10.059 4.034 1.00 57.16 196 ILE A N 1
ATOM 1530 C CA . ILE A 1 196 ? 29.813 -9.169 3.718 1.00 57.16 196 ILE A CA 1
ATOM 1531 C C . ILE A 1 196 ? 28.663 -9.973 3.115 1.00 57.16 196 ILE A C 1
ATOM 1533 O O . ILE A 1 196 ? 27.509 -9.705 3.439 1.00 57.16 196 ILE A O 1
ATOM 1537 N N . GLU A 1 197 ? 28.951 -11.022 2.344 1.00 57.72 197 GLU A N 1
ATOM 1538 C CA . GLU A 1 197 ? 27.930 -11.923 1.809 1.00 57.72 197 GLU A CA 1
ATOM 1539 C C . GLU A 1 197 ? 27.137 -12.609 2.938 1.00 57.72 197 GLU A C 1
ATOM 1541 O O . GLU A 1 197 ? 25.906 -12.601 2.916 1.00 57.72 197 GLU A O 1
ATOM 1546 N N . GLN A 1 198 ? 27.810 -13.114 3.980 1.00 59.59 198 GLN A N 1
ATOM 1547 C CA . GLN A 1 198 ? 27.157 -13.741 5.138 1.00 59.59 198 GLN A CA 1
ATOM 1548 C C . GLN A 1 198 ? 26.305 -12.740 5.944 1.00 59.59 198 GLN A C 1
ATOM 1550 O O . GLN A 1 198 ? 25.189 -13.057 6.359 1.00 59.59 198 GLN A O 1
ATOM 1555 N N . VAL A 1 199 ? 26.809 -11.516 6.147 1.00 58.91 199 VAL A N 1
ATOM 1556 C CA . VAL A 1 199 ? 26.062 -10.433 6.812 1.00 58.91 199 VAL A CA 1
ATOM 1557 C C . VAL A 1 199 ? 24.867 -10.006 5.962 1.00 58.91 199 VAL A C 1
ATOM 1559 O O . VAL A 1 199 ? 23.783 -9.821 6.508 1.00 58.91 199 VAL A O 1
ATOM 1562 N N . SER A 1 200 ? 25.021 -9.930 4.639 1.00 57.94 200 SER A N 1
ATOM 1563 C CA . SER A 1 200 ? 23.936 -9.621 3.707 1.00 57.94 200 SER A CA 1
ATOM 1564 C C . SER A 1 200 ? 22.870 -10.714 3.707 1.00 57.94 200 SER A C 1
ATOM 1566 O O . SER A 1 200 ? 21.690 -10.385 3.757 1.00 57.94 200 SER A O 1
ATOM 1568 N N . LYS A 1 201 ? 23.252 -11.999 3.758 1.00 60.38 201 LYS A N 1
ATOM 1569 C CA . LYS A 1 201 ? 22.337 -13.150 3.853 1.00 60.38 201 LYS A CA 1
ATOM 1570 C C . LYS A 1 201 ? 21.576 -13.165 5.174 1.00 60.38 201 LYS A C 1
ATOM 1572 O O . LYS A 1 201 ? 20.372 -13.387 5.185 1.00 60.38 201 LYS A O 1
ATOM 1577 N N . ASN A 1 202 ? 22.239 -12.858 6.287 1.00 63.16 202 ASN A N 1
ATOM 1578 C CA . ASN A 1 202 ? 21.578 -12.772 7.591 1.00 63.16 202 ASN A CA 1
ATOM 1579 C C . ASN A 1 202 ? 20.664 -11.542 7.691 1.00 63.16 202 ASN A C 1
ATOM 1581 O O . ASN A 1 202 ? 19.550 -11.643 8.197 1.00 63.16 202 ASN A O 1
ATOM 1585 N N . MET A 1 203 ? 21.098 -10.390 7.173 1.00 61.44 203 MET A N 1
ATOM 1586 C CA . MET A 1 203 ? 20.283 -9.175 7.110 1.00 61.44 203 MET A CA 1
ATOM 1587 C C . MET A 1 203 ? 19.091 -9.339 6.169 1.00 61.44 203 MET A C 1
ATOM 1589 O O . MET A 1 203 ? 18.001 -8.904 6.517 1.00 61.44 203 MET A O 1
ATOM 1593 N N . THR A 1 204 ? 19.257 -10.008 5.026 1.00 58.62 204 THR A N 1
ATOM 1594 C CA . THR A 1 204 ? 18.149 -10.337 4.118 1.00 58.62 204 THR A CA 1
ATOM 1595 C C . THR A 1 204 ? 17.228 -11.389 4.713 1.00 58.62 204 THR A C 1
ATOM 1597 O O . THR A 1 204 ? 16.029 -11.229 4.572 1.00 58.62 204 THR A O 1
ATOM 1600 N N . ALA A 1 205 ? 17.718 -12.390 5.448 1.00 61.56 205 ALA A N 1
ATOM 1601 C CA . ALA A 1 205 ? 16.865 -13.353 6.148 1.00 61.56 205 ALA A CA 1
ATOM 1602 C C . ALA A 1 205 ? 16.057 -12.699 7.283 1.00 61.56 205 ALA A C 1
ATOM 1604 O O . ALA A 1 205 ? 14.863 -12.954 7.415 1.00 61.56 205 ALA A O 1
ATOM 1605 N N . ILE A 1 206 ? 16.672 -11.812 8.076 1.00 61.25 206 ILE A N 1
ATOM 1606 C CA . ILE A 1 206 ? 15.975 -11.029 9.110 1.00 61.25 206 ILE A CA 1
ATOM 1607 C C . ILE A 1 206 ? 14.987 -10.061 8.459 1.00 61.25 206 ILE A C 1
ATOM 1609 O O . ILE A 1 206 ? 13.845 -9.965 8.906 1.00 61.25 206 ILE A O 1
ATOM 1613 N N . ALA A 1 207 ? 15.393 -9.382 7.384 1.00 58.47 207 ALA A N 1
ATOM 1614 C CA . ALA A 1 207 ? 14.510 -8.522 6.616 1.00 58.47 207 ALA A CA 1
ATOM 1615 C C . ALA A 1 207 ? 13.344 -9.328 6.046 1.00 58.47 207 ALA A C 1
ATOM 1617 O O . ALA A 1 207 ? 12.222 -8.909 6.245 1.00 58.47 207 ALA A O 1
ATOM 1618 N N . GLN A 1 208 ? 13.567 -10.500 5.447 1.00 60.00 208 GLN A N 1
ATOM 1619 C CA . GLN A 1 208 ? 12.539 -11.397 4.907 1.00 60.00 208 GLN A CA 1
ATOM 1620 C C . GLN A 1 208 ? 11.613 -11.951 5.993 1.00 60.00 208 GLN A C 1
ATOM 1622 O O . GLN A 1 208 ? 10.408 -12.024 5.776 1.00 60.00 208 GLN A O 1
ATOM 1627 N N . LEU A 1 209 ? 12.133 -12.293 7.174 1.00 62.97 209 LEU A N 1
ATOM 1628 C CA . LEU A 1 209 ? 11.328 -12.748 8.309 1.00 62.97 209 LEU A CA 1
ATOM 1629 C C . LEU A 1 209 ? 10.439 -11.616 8.837 1.00 62.97 209 LEU A C 1
ATOM 1631 O O . LEU A 1 209 ? 9.229 -11.790 8.971 1.00 62.97 209 LEU A O 1
ATOM 1635 N N . LEU A 1 210 ? 11.006 -10.430 9.060 1.00 59.56 210 LEU A N 1
ATOM 1636 C CA . LEU A 1 210 ? 10.240 -9.243 9.438 1.00 59.56 210 LEU A CA 1
ATOM 1637 C C . LEU A 1 210 ? 9.259 -8.829 8.324 1.00 59.56 210 LEU A C 1
ATOM 1639 O O . LEU A 1 210 ? 8.132 -8.428 8.601 1.00 59.56 210 LEU A O 1
ATOM 1643 N N . PHE A 1 211 ? 9.640 -8.998 7.062 1.00 58.44 211 PHE A N 1
ATOM 1644 C CA . PHE A 1 211 ? 8.826 -8.727 5.880 1.00 58.44 211 PHE A CA 1
ATOM 1645 C C . PHE A 1 211 ? 7.689 -9.735 5.720 1.00 58.44 211 PHE A C 1
ATOM 1647 O O . PHE A 1 211 ? 6.608 -9.342 5.315 1.00 58.44 211 PHE A O 1
ATOM 1654 N N . SER A 1 212 ? 7.864 -10.998 6.110 1.00 60.00 212 SER A N 1
ATOM 1655 C CA . SER A 1 212 ? 6.783 -11.991 6.078 1.00 60.00 212 SER A CA 1
ATOM 1656 C C . SER A 1 212 ? 5.632 -11.630 7.022 1.00 60.00 212 SER A C 1
ATOM 1658 O O . SER A 1 212 ? 4.486 -11.971 6.746 1.00 60.00 212 SER A O 1
ATOM 1660 N N . ILE A 1 213 ? 5.927 -10.889 8.099 1.00 61.25 213 ILE A N 1
ATOM 1661 C CA . ILE A 1 213 ? 4.946 -10.439 9.095 1.00 61.25 213 ILE A CA 1
ATOM 1662 C C . ILE A 1 213 ? 4.391 -9.054 8.762 1.00 61.25 213 ILE A C 1
ATOM 1664 O O . ILE A 1 213 ? 3.236 -8.785 9.084 1.00 61.25 213 ILE A O 1
ATOM 1668 N N . PHE A 1 214 ? 5.190 -8.165 8.161 1.00 60.81 214 PHE A N 1
ATOM 1669 C CA . PHE A 1 214 ? 4.833 -6.752 7.964 1.00 60.81 214 PHE A CA 1
ATOM 1670 C C . PHE A 1 214 ? 4.627 -6.323 6.514 1.00 60.81 214 PHE A C 1
ATOM 1672 O O . PHE A 1 214 ? 4.086 -5.245 6.277 1.00 60.81 214 PHE A O 1
ATOM 1679 N N . CYS A 1 215 ? 5.062 -7.111 5.538 1.00 60.31 215 CYS A N 1
ATOM 1680 C CA . CYS A 1 215 ? 4.956 -6.743 4.142 1.0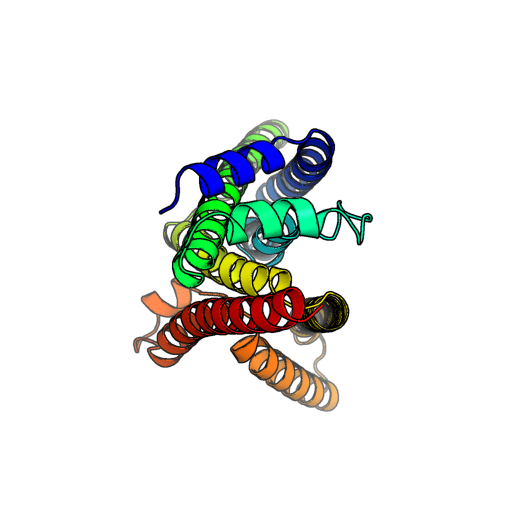0 60.31 215 CYS A CA 1
ATOM 1681 C C . CYS A 1 215 ? 4.009 -7.663 3.388 1.00 60.31 215 CYS A C 1
ATOM 1683 O O . CYS A 1 215 ? 4.166 -8.877 3.309 1.00 60.31 215 CYS A O 1
ATOM 1685 N N . VAL A 1 216 ? 3.016 -7.017 2.797 1.00 60.34 216 VAL A N 1
ATOM 1686 C CA . VAL A 1 216 ? 1.944 -7.626 2.016 1.00 60.34 216 VAL A CA 1
ATOM 1687 C C . VAL A 1 216 ? 2.235 -7.411 0.532 1.00 60.34 216 VAL A C 1
ATOM 1689 O O . VAL A 1 216 ? 1.358 -7.037 -0.239 1.00 60.34 216 VAL A O 1
ATOM 1692 N N . GLY A 1 217 ? 3.510 -7.549 0.162 1.00 63.38 217 GLY A N 1
ATOM 1693 C CA . GLY A 1 217 ? 3.946 -7.470 -1.223 1.00 63.38 217 GLY A CA 1
ATOM 1694 C C . GLY A 1 217 ? 3.583 -8.763 -1.940 1.00 63.38 217 GLY A C 1
ATOM 1695 O O . GLY A 1 217 ? 3.958 -9.842 -1.484 1.00 63.38 217 GLY A O 1
ATOM 1696 N N . PHE A 1 218 ? 2.852 -8.660 -3.040 1.00 70.50 218 PHE A N 1
ATOM 1697 C CA . PHE A 1 218 ? 2.572 -9.763 -3.943 1.00 70.50 218 PHE A CA 1
ATOM 1698 C C . PHE A 1 218 ? 3.322 -9.536 -5.254 1.00 70.50 218 PHE A C 1
ATOM 1700 O O . PHE A 1 218 ? 3.202 -8.472 -5.858 1.00 70.50 218 PHE A O 1
ATOM 1707 N N . ASP A 1 219 ? 4.089 -10.540 -5.674 1.00 74.31 219 ASP A N 1
ATOM 1708 C CA . ASP A 1 219 ? 4.739 -10.579 -6.983 1.00 74.31 219 ASP A CA 1
ATOM 1709 C C . ASP A 1 219 ? 4.009 -11.599 -7.863 1.00 74.31 219 ASP A C 1
ATOM 1711 O O . ASP A 1 219 ? 4.229 -12.812 -7.782 1.00 74.31 219 ASP A O 1
ATOM 1715 N N . SER A 1 220 ? 3.092 -11.100 -8.687 1.00 73.88 220 SER A N 1
ATOM 1716 C CA . SER A 1 220 ? 2.298 -11.913 -9.602 1.00 73.88 220 SER A CA 1
ATOM 1717 C C . SER A 1 220 ? 3.128 -12.507 -10.733 1.00 73.88 220 SER A C 1
ATOM 1719 O O . SER A 1 220 ? 2.794 -13.593 -11.206 1.00 73.88 220 SER A O 1
ATOM 1721 N N . TYR A 1 221 ? 4.229 -11.861 -11.131 1.00 74.31 221 TYR A N 1
ATOM 1722 C CA . TYR A 1 221 ? 5.119 -12.393 -12.158 1.00 74.31 221 TYR A CA 1
ATOM 1723 C C . TYR A 1 221 ? 5.787 -13.679 -11.668 1.00 74.31 221 TYR A C 1
ATOM 1725 O O . TYR A 1 221 ? 5.759 -14.697 -12.363 1.00 74.31 221 TYR A O 1
ATOM 1733 N N . HIS A 1 222 ? 6.315 -13.668 -10.442 1.00 74.81 222 HIS A N 1
ATOM 1734 C CA . HIS A 1 222 ? 6.902 -14.860 -9.835 1.00 74.81 222 HIS A CA 1
ATOM 1735 C C . HIS A 1 222 ? 5.862 -15.969 -9.617 1.00 74.81 222 HIS A C 1
ATOM 1737 O O . HIS A 1 222 ? 6.165 -17.141 -9.808 1.00 74.81 222 HIS A O 1
ATOM 1743 N N . VAL A 1 223 ? 4.633 -15.625 -9.219 1.00 75.88 223 VAL A N 1
ATOM 1744 C CA . VAL A 1 223 ? 3.567 -16.611 -8.958 1.00 75.88 223 VAL A CA 1
ATOM 1745 C C . VAL A 1 223 ? 3.098 -17.317 -10.230 1.00 75.88 223 VAL A C 1
ATOM 1747 O O . VAL A 1 223 ? 2.791 -18.505 -10.180 1.00 75.88 223 VAL A O 1
ATOM 1750 N N . VAL A 1 224 ? 3.019 -16.598 -11.352 1.00 78.88 224 VAL A N 1
ATOM 1751 C CA . VAL A 1 224 ? 2.511 -17.149 -12.618 1.00 78.88 224 VAL A CA 1
ATOM 1752 C C . VAL A 1 224 ? 3.590 -17.912 -13.386 1.00 78.88 224 VAL A C 1
ATOM 1754 O O . VAL A 1 224 ? 3.279 -18.918 -14.017 1.00 78.88 224 VAL A O 1
ATOM 1757 N N . ASN A 1 225 ? 4.851 -17.474 -13.314 1.00 78.25 225 ASN A N 1
ATOM 1758 C CA . ASN A 1 225 ? 5.944 -18.082 -14.080 1.00 78.25 225 ASN A CA 1
ATOM 1759 C C . ASN A 1 225 ? 6.735 -19.155 -13.321 1.00 78.25 225 ASN A C 1
ATOM 1761 O O . ASN A 1 225 ? 7.653 -19.751 -13.889 1.00 78.25 225 ASN A O 1
ATOM 1765 N N . SER A 1 226 ? 6.428 -19.418 -12.050 1.00 76.06 226 SER A N 1
ATOM 1766 C CA . SER A 1 226 ? 7.106 -20.476 -11.308 1.00 76.06 226 SER A CA 1
ATOM 1767 C C . SER A 1 226 ? 6.626 -21.863 -11.743 1.00 76.06 226 SER A C 1
ATOM 1769 O O . SER A 1 226 ? 5.438 -22.113 -11.930 1.00 76.06 226 SER A O 1
ATOM 1771 N N . SER A 1 227 ? 7.566 -22.805 -11.847 1.00 76.19 227 SER A N 1
ATOM 1772 C CA . SER A 1 227 ? 7.286 -24.201 -12.216 1.00 76.19 227 SER A CA 1
ATOM 1773 C C . SER A 1 227 ? 6.341 -24.913 -11.241 1.00 76.19 227 SER A C 1
ATOM 1775 O O . SER A 1 227 ? 5.616 -25.820 -11.638 1.00 76.19 227 SER A O 1
ATOM 1777 N N . ASN A 1 228 ? 6.324 -24.473 -9.981 1.00 78.88 228 ASN A N 1
ATOM 1778 C CA . ASN A 1 228 ? 5.358 -24.867 -8.965 1.00 78.88 228 ASN A CA 1
ATOM 1779 C C . ASN A 1 228 ? 4.626 -23.621 -8.467 1.00 78.88 228 ASN A C 1
ATOM 1781 O O . ASN A 1 228 ? 5.276 -22.617 -8.172 1.00 78.88 228 ASN A O 1
ATOM 1785 N N . LEU A 1 229 ? 3.298 -23.690 -8.320 1.00 73.44 229 LEU A N 1
ATOM 1786 C CA . LEU A 1 229 ? 2.523 -22.606 -7.714 1.00 73.44 229 LEU A CA 1
ATOM 1787 C C . LEU A 1 229 ? 3.065 -22.350 -6.291 1.00 73.44 229 LEU A C 1
ATOM 1789 O O . LEU A 1 229 ? 3.051 -23.273 -5.468 1.00 73.44 229 LEU A O 1
ATOM 1793 N N . PRO A 1 230 ? 3.526 -21.133 -5.952 1.00 78.88 230 PRO A N 1
ATOM 1794 C CA . PRO A 1 230 ? 4.122 -20.844 -4.657 1.00 78.88 230 PRO A CA 1
ATOM 1795 C C . PRO A 1 230 ? 3.001 -20.589 -3.642 1.00 78.88 230 PRO A C 1
ATOM 1797 O O . PRO A 1 230 ? 2.793 -19.470 -3.172 1.00 78.88 230 PRO A O 1
ATOM 1800 N N . VAL A 1 231 ? 2.252 -21.648 -3.316 1.00 78.00 231 VAL A N 1
ATOM 1801 C CA . VAL A 1 231 ? 1.068 -21.623 -2.438 1.00 78.00 231 VAL A CA 1
ATOM 1802 C C . VAL A 1 231 ? 1.378 -20.939 -1.108 1.00 78.00 231 VAL A C 1
ATOM 1804 O O . VAL A 1 231 ? 0.558 -20.171 -0.613 1.00 78.00 231 VAL A O 1
ATOM 1807 N N . ALA A 1 232 ? 2.577 -21.156 -0.562 1.00 75.94 232 ALA A N 1
ATOM 1808 C CA . ALA A 1 232 ? 3.024 -20.517 0.671 1.00 75.94 232 ALA A CA 1
ATOM 1809 C C . ALA A 1 232 ? 2.963 -18.981 0.592 1.00 75.94 232 ALA A C 1
ATOM 1811 O O . ALA A 1 232 ? 2.432 -18.352 1.501 1.00 75.94 232 ALA A O 1
ATOM 1812 N N . ASN A 1 233 ? 3.414 -18.375 -0.511 1.00 73.69 233 ASN A N 1
ATOM 1813 C CA . ASN A 1 233 ? 3.435 -16.917 -0.669 1.00 73.69 233 ASN A CA 1
ATOM 1814 C C . ASN A 1 233 ? 2.015 -16.346 -0.763 1.00 73.69 233 ASN A C 1
ATOM 1816 O O . ASN A 1 233 ? 1.703 -15.337 -0.133 1.00 73.69 233 ASN A O 1
ATOM 1820 N N . VAL A 1 234 ? 1.135 -17.030 -1.501 1.00 80.19 234 VAL A N 1
ATOM 1821 C CA . VAL A 1 234 ? -0.279 -16.648 -1.623 1.00 80.19 234 VAL A CA 1
ATOM 1822 C C . VAL A 1 234 ? -0.987 -16.753 -0.269 1.00 80.19 234 VAL A C 1
ATOM 1824 O O . VAL A 1 234 ? -1.713 -15.840 0.125 1.00 80.19 234 VAL A O 1
ATOM 1827 N N . LEU A 1 235 ? -0.750 -17.840 0.473 1.00 82.31 235 LEU A N 1
ATOM 1828 C CA . LEU A 1 235 ? -1.330 -18.043 1.799 1.00 82.31 235 LEU A CA 1
ATOM 1829 C C . LEU A 1 235 ? -0.821 -17.016 2.809 1.00 82.31 235 LEU A C 1
ATOM 1831 O O . LEU A 1 235 ? -1.632 -16.499 3.571 1.00 82.31 235 LEU A O 1
ATOM 1835 N N . ILE A 1 236 ? 0.475 -16.692 2.807 1.00 81.12 236 ILE A N 1
ATOM 1836 C CA . ILE A 1 236 ? 1.051 -15.662 3.684 1.00 81.12 236 ILE A CA 1
ATOM 1837 C C . ILE A 1 236 ? 0.414 -14.303 3.384 1.00 81.12 236 ILE A C 1
ATOM 1839 O O . ILE A 1 236 ? -0.059 -13.638 4.303 1.00 81.12 236 ILE A O 1
ATOM 1843 N N . TYR A 1 237 ? 0.312 -13.925 2.106 1.00 83.69 237 TYR A N 1
ATOM 1844 C CA . TYR A 1 237 ? -0.335 -12.679 1.691 1.00 83.69 237 TYR A CA 1
ATOM 1845 C C . TYR A 1 237 ? -1.791 -12.602 2.185 1.00 83.69 237 TYR A C 1
ATOM 1847 O O . TYR A 1 237 ? -2.161 -11.657 2.884 1.00 83.69 237 TYR A O 1
ATOM 1855 N N . MET A 1 238 ? -2.609 -13.620 1.890 1.00 87.00 238 MET A N 1
ATOM 1856 C CA . MET A 1 238 ? -4.026 -13.630 2.280 1.00 87.00 238 MET A CA 1
ATOM 1857 C C . MET A 1 238 ? -4.196 -13.670 3.803 1.00 87.00 238 MET A C 1
ATOM 1859 O O . MET A 1 238 ? -5.045 -12.964 4.352 1.00 87.00 238 MET A O 1
ATOM 1863 N N . SER A 1 239 ? -3.359 -14.447 4.495 1.00 88.19 239 SER A N 1
ATOM 1864 C CA . SER A 1 239 ? -3.365 -14.539 5.957 1.00 88.19 239 SER A CA 1
ATOM 1865 C C . SER A 1 239 ? -3.009 -13.204 6.599 1.00 88.19 239 SER A C 1
ATOM 1867 O O . SER A 1 239 ? -3.680 -12.813 7.547 1.00 88.19 239 SER A O 1
ATOM 1869 N N . ASN A 1 240 ? -2.035 -12.463 6.064 1.00 87.19 240 ASN A N 1
ATOM 1870 C CA . ASN A 1 240 ? -1.658 -11.145 6.577 1.00 87.19 240 ASN A CA 1
ATOM 1871 C C . ASN A 1 240 ? -2.784 -10.119 6.418 1.00 87.19 240 ASN A C 1
ATOM 1873 O O . ASN A 1 240 ? -3.085 -9.400 7.369 1.00 87.19 240 ASN A O 1
ATOM 1877 N N . VAL A 1 241 ? -3.463 -10.085 5.264 1.00 89.81 241 VAL A N 1
ATOM 1878 C CA . VAL A 1 241 ? -4.628 -9.202 5.065 1.00 89.81 241 VAL A CA 1
ATOM 1879 C C . VAL A 1 241 ? -5.708 -9.497 6.106 1.00 89.81 241 VAL A C 1
ATOM 1881 O O . VAL A 1 241 ? -6.183 -8.587 6.789 1.00 89.81 241 VAL A O 1
ATOM 1884 N N . VAL A 1 242 ? -6.070 -10.771 6.273 1.00 91.62 242 VAL A N 1
ATOM 1885 C CA . VAL A 1 242 ? -7.087 -11.191 7.249 1.00 91.62 242 VAL A CA 1
ATOM 1886 C C . VAL A 1 242 ? -6.634 -10.895 8.681 1.00 91.62 242 VAL A C 1
ATOM 1888 O O . VAL A 1 242 ? -7.416 -10.374 9.478 1.00 91.62 242 VAL A O 1
ATOM 1891 N N . LEU A 1 243 ? -5.373 -11.170 9.011 1.00 91.19 243 LEU A N 1
ATOM 1892 C CA . LEU A 1 243 ? -4.779 -10.928 10.323 1.00 91.19 243 LEU A CA 1
ATOM 1893 C C . LEU A 1 243 ? -4.786 -9.437 10.679 1.00 91.19 243 LEU A C 1
ATOM 1895 O O . LEU A 1 243 ? -5.193 -9.073 11.777 1.00 91.19 243 LEU A O 1
ATOM 1899 N N . TYR A 1 244 ? -4.438 -8.541 9.756 1.00 90.31 244 TYR A N 1
ATOM 1900 C CA . TYR A 1 244 ? -4.490 -7.103 10.026 1.00 90.31 244 TYR A CA 1
ATOM 1901 C C . TYR A 1 244 ? -5.912 -6.595 10.238 1.00 90.31 244 TYR A C 1
ATOM 1903 O O . TYR A 1 244 ? -6.148 -5.817 11.161 1.00 90.31 244 TYR A O 1
ATOM 1911 N N . LEU A 1 245 ? -6.876 -7.043 9.432 1.00 91.88 245 LEU A N 1
ATOM 1912 C CA . LEU A 1 245 ? -8.272 -6.622 9.580 1.00 91.88 245 LEU A CA 1
ATOM 1913 C C . LEU A 1 245 ? -8.904 -7.171 10.870 1.00 91.88 245 LEU A C 1
ATOM 1915 O O . LEU A 1 245 ? -9.647 -6.457 11.554 1.00 91.88 245 LEU A O 1
ATOM 1919 N N . THR A 1 246 ? -8.588 -8.412 11.244 1.00 92.44 246 THR A N 1
ATOM 1920 C CA . THR A 1 246 ? -9.050 -9.013 12.506 1.00 92.44 246 THR A CA 1
ATOM 1921 C C . THR A 1 246 ? -8.420 -8.328 13.713 1.00 92.44 246 THR A C 1
ATOM 1923 O O . THR A 1 246 ? -9.151 -7.895 14.606 1.00 92.44 246 THR A O 1
ATOM 1926 N N . LEU A 1 247 ? -7.100 -8.120 13.719 1.00 89.94 247 LEU A N 1
ATOM 1927 C CA . LEU A 1 247 ? -6.419 -7.387 14.786 1.00 89.94 247 LEU A CA 1
ATOM 1928 C C . LEU A 1 247 ? -6.916 -5.939 14.892 1.00 89.94 247 LEU A C 1
ATOM 1930 O O . LEU A 1 247 ? -7.149 -5.459 15.998 1.00 89.94 247 LEU A O 1
ATOM 1934 N N . ALA A 1 248 ? -7.152 -5.252 13.770 1.00 86.81 248 ALA A N 1
ATOM 1935 C CA . ALA A 1 248 ? -7.749 -3.916 13.767 1.00 86.81 248 ALA A CA 1
ATOM 1936 C C . ALA A 1 248 ? -9.128 -3.912 14.444 1.00 86.81 248 ALA A C 1
ATOM 1938 O O . ALA A 1 248 ? -9.424 -3.031 15.250 1.00 86.81 248 ALA A O 1
ATOM 1939 N N . THR A 1 249 ? -9.953 -4.922 14.155 1.00 88.19 249 THR A N 1
ATOM 1940 C CA . THR A 1 249 ? -11.278 -5.079 14.767 1.00 88.19 249 THR A CA 1
ATOM 1941 C C . THR A 1 249 ? -11.169 -5.310 16.273 1.00 88.19 249 THR A C 1
ATOM 1943 O O . THR A 1 249 ? -11.843 -4.621 17.034 1.00 88.19 249 THR A O 1
ATOM 1946 N N . LEU A 1 250 ? -10.279 -6.206 16.715 1.00 89.06 250 LEU A N 1
ATOM 1947 C CA . LEU A 1 250 ? -10.043 -6.485 18.136 1.00 89.06 250 LEU A CA 1
ATOM 1948 C C . LEU A 1 250 ? -9.552 -5.249 18.896 1.00 89.06 250 LEU A C 1
ATOM 1950 O O . LEU A 1 250 ? -10.063 -4.943 19.971 1.00 89.06 250 LEU A O 1
ATOM 1954 N N . VAL A 1 251 ? -8.603 -4.504 18.323 1.00 84.69 251 VAL A N 1
ATOM 1955 C CA . VAL A 1 251 ? -8.084 -3.267 18.921 1.00 84.69 251 VAL A CA 1
ATOM 1956 C C . VAL A 1 251 ? -9.187 -2.215 19.052 1.00 84.69 251 VAL A C 1
ATOM 1958 O O . VAL A 1 251 ? -9.262 -1.535 20.074 1.00 84.69 251 VAL A O 1
ATOM 1961 N N . MET A 1 252 ? -10.068 -2.086 18.057 1.00 79.44 252 MET A N 1
ATOM 1962 C CA . MET A 1 252 ? -11.199 -1.156 18.128 1.00 79.44 252 MET A CA 1
ATOM 1963 C C . MET A 1 252 ? -12.220 -1.568 19.193 1.00 79.44 252 MET A C 1
ATOM 1965 O O . MET A 1 252 ? -12.678 -0.705 19.940 1.00 79.44 252 MET A O 1
ATOM 1969 N N . SER A 1 253 ? -12.524 -2.865 19.313 1.00 82.56 253 SER A N 1
ATOM 1970 C CA . SER A 1 253 ? -13.381 -3.392 20.384 1.00 82.56 253 SER A CA 1
ATOM 1971 C C . SER A 1 253 ? -12.779 -3.151 21.770 1.00 82.56 253 SER A C 1
ATOM 1973 O O . SER A 1 253 ? -13.485 -2.749 22.689 1.00 82.56 253 SER A O 1
ATOM 1975 N N . TYR A 1 254 ? -11.463 -3.337 21.918 1.00 80.75 254 TYR A N 1
ATOM 1976 C CA . TYR A 1 254 ? -10.767 -3.044 23.168 1.00 80.75 254 TYR A CA 1
ATOM 1977 C C . TYR A 1 254 ? -10.863 -1.555 23.509 1.00 80.75 254 TYR A C 1
ATOM 1979 O O . TYR A 1 254 ? -11.278 -1.208 24.605 1.00 80.75 254 TYR A O 1
ATOM 1987 N N . ARG A 1 255 ? -10.555 -0.654 22.566 1.00 72.94 255 ARG A N 1
ATOM 1988 C CA . ARG A 1 255 ? -10.613 0.801 22.802 1.00 72.94 255 ARG A CA 1
ATOM 1989 C C . ARG A 1 255 ? -11.989 1.277 23.260 1.00 72.94 255 ARG A C 1
ATOM 1991 O O . ARG A 1 255 ? -12.058 2.120 24.144 1.00 72.94 255 ARG A O 1
ATOM 1998 N N . GLU A 1 256 ? -13.059 0.744 22.684 1.00 66.50 256 GLU A N 1
ATOM 1999 C CA . GLU A 1 256 ? -14.428 1.038 23.117 1.00 66.50 256 GLU A CA 1
ATOM 2000 C C . GLU A 1 256 ? -14.670 0.696 24.584 1.00 66.50 256 GLU A C 1
ATOM 2002 O O . GLU A 1 256 ? -15.223 1.519 25.307 1.00 66.50 256 GLU A O 1
ATOM 2007 N N . PHE A 1 257 ? -14.212 -0.473 25.034 1.00 68.69 257 PHE A N 1
ATOM 2008 C CA . PHE A 1 257 ? -14.372 -0.882 26.425 1.00 68.69 257 PHE A CA 1
ATOM 2009 C C . PHE A 1 257 ? -13.702 0.100 27.398 1.00 68.69 257 PHE A C 1
ATOM 2011 O O . PHE A 1 257 ? -14.247 0.375 28.461 1.00 68.69 257 PHE A O 1
ATOM 2018 N N . PHE A 1 258 ? -12.549 0.670 27.031 1.00 65.56 258 PHE A N 1
ATOM 2019 C CA . PHE A 1 258 ? -11.883 1.683 27.859 1.00 65.56 258 PHE A CA 1
ATOM 2020 C C . PHE A 1 258 ? -12.601 3.032 27.820 1.00 65.56 258 PHE A C 1
ATOM 2022 O O . PHE A 1 258 ? -12.784 3.633 28.868 1.00 65.56 258 PHE A O 1
ATOM 2029 N N . TYR A 1 259 ? -13.072 3.480 26.652 1.00 62.09 259 TYR A N 1
ATOM 2030 C CA . TYR A 1 259 ? -13.817 4.741 26.550 1.00 62.09 259 TYR A CA 1
ATOM 2031 C C . TYR A 1 259 ? -15.199 4.707 27.215 1.00 62.09 259 TYR A C 1
ATOM 2033 O O . TYR A 1 259 ? -15.747 5.767 27.487 1.00 62.09 259 TYR A O 1
ATOM 2041 N N . ALA A 1 260 ? -15.782 3.527 27.437 1.00 56.44 260 ALA A N 1
ATOM 2042 C CA . ALA A 1 260 ? -17.052 3.380 28.149 1.00 56.44 260 ALA A CA 1
ATOM 2043 C C . ALA A 1 260 ? -16.906 3.414 29.684 1.00 56.44 260 ALA A C 1
ATOM 2045 O O . ALA A 1 260 ? -17.911 3.554 30.376 1.00 56.44 260 ALA A O 1
ATOM 2046 N N . ASN A 1 261 ? -15.683 3.257 30.202 1.00 49.53 261 ASN A N 1
ATOM 2047 C CA . ASN A 1 261 ? -15.393 3.175 31.637 1.00 49.53 261 ASN A CA 1
ATOM 2048 C C . ASN A 1 261 ? -14.761 4.459 32.217 1.00 49.53 261 ASN A C 1
ATOM 2050 O O . ASN A 1 261 ? -14.549 4.509 33.429 1.00 49.53 261 ASN A O 1
ATOM 2054 N N . ASP A 1 262 ? -14.473 5.457 31.374 1.00 46.75 262 ASP A N 1
ATOM 2055 C CA . ASP A 1 262 ? -13.990 6.801 31.741 1.00 46.75 262 ASP A CA 1
ATOM 2056 C C . ASP A 1 262 ? -15.131 7.833 31.648 1.00 46.75 262 ASP A C 1
ATOM 2058 O O . ASP A 1 262 ? -15.189 8.736 32.516 1.00 46.75 262 ASP A O 1
#